Protein AF-A0A183JRT8-F1 (afdb_monomer_lite)

pLDDT: mean 73.0, std 23.14, range [24.22, 97.88]

Sequence (280 aa):
MLYSIFSNLNFSQDSLKNKSFIYEILSNSLNGMDVDKWDYLLRDCLHSGLGASVDIDRFLRFYRPFLHTDKDKGDENESKCWHLSFRDTELENLLRTFSLRQHLHQKVYQHKTVTAISAMIIDALELIEPVLNLRSISMNALKYQNPDSLNDFLKLHDSLLWDVFYGRGSLSRVTSENFLPRIQQAQSLIRRILNRDLYTYIDSVYEMTYYAPIGENNSHPHSFNPKKFPNLINEVATESLTLRSMGLGLGPRKSLCYEPISPHYRTFGVTSNNKVSYIL

Foldseek 3Di:
DVCVQPPPDPDDPDDPQQVVQVCCADANPPPRDYPVLVVCLVVVCVVVVHDQPADVVVQVVFWHWDWDFPPQPPDPPRPTHTHTDGDPVCVVNVVSSVVSVVVCVVPPVVPVQNVQLVVLLVLLVVLCCVVPVLVVLVVVCVVVPDPVSVVSNVVPDPCVLVCLLVCDDSRVPDPDPVNVVSSVVSNVSSVCVVVVVTDDDDFDKDWDWDDDDPDPPDDDDHDDDVPPPPPVVVPPDRPTFIFGDDDDDDDTDGDPPPDDDDPVDDDDDDDVVPPPPPPD

Radius of gyration: 25.13 Å; chains: 1; bounding box: 63×46×70 Å

Structure (mmCIF, N/CA/C/O backbone):
data_AF-A0A183JRT8-F1
#
_entry.id   AF-A0A183JRT8-F1
#
loop_
_atom_site.group_PDB
_atom_site.id
_atom_site.type_symbol
_atom_site.label_atom_id
_atom_site.label_alt_id
_atom_site.label_comp_id
_atom_site.label_asym_id
_atom_site.label_entity_id
_atom_site.label_seq_id
_atom_site.pdbx_PDB_ins_code
_atom_site.Cartn_x
_atom_site.Cartn_y
_atom_site.Cartn_z
_atom_site.occupancy
_atom_site.B_iso_or_equiv
_atom_site.auth_seq_id
_atom_site.auth_comp_id
_atom_site.auth_asym_id
_atom_site.auth_atom_id
_atom_site.pdbx_PDB_model_num
ATOM 1 N N . MET A 1 1 ? 25.747 -6.026 -9.310 1.00 50.50 1 MET A N 1
ATOM 2 C CA . MET A 1 1 ? 25.338 -5.652 -10.684 1.00 50.50 1 MET A CA 1
ATOM 3 C C . MET A 1 1 ? 25.405 -4.143 -10.922 1.00 50.50 1 MET A C 1
ATOM 5 O O . MET A 1 1 ? 26.070 -3.733 -11.857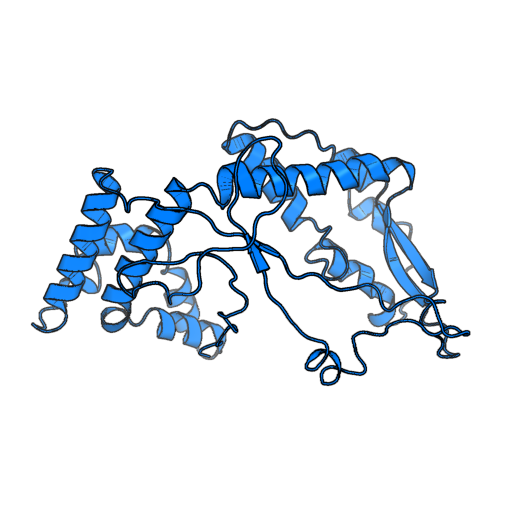 1.00 50.50 1 MET A O 1
ATOM 9 N N . LEU A 1 2 ? 24.824 -3.301 -10.058 1.00 49.00 2 LEU A N 1
ATOM 10 C CA . LEU A 1 2 ? 24.955 -1.835 -10.174 1.00 49.00 2 LEU A CA 1
ATOM 11 C C . LEU A 1 2 ? 26.421 -1.349 -10.149 1.00 49.00 2 LEU A C 1
ATOM 13 O O . LEU A 1 2 ? 26.801 -0.490 -10.932 1.00 49.00 2 LEU A O 1
ATOM 17 N N . TYR A 1 3 ? 27.284 -1.968 -9.336 1.00 52.56 3 TYR A N 1
ATOM 18 C CA . TYR A 1 3 ? 28.712 -1.623 -9.266 1.00 52.56 3 TYR A CA 1
ATOM 19 C C . TYR A 1 3 ? 29.447 -1.728 -10.621 1.00 52.56 3 TYR A C 1
ATOM 21 O O . TYR A 1 3 ? 30.238 -0.853 -10.955 1.00 52.56 3 TYR A O 1
ATOM 29 N N . SER A 1 4 ? 29.133 -2.736 -11.450 1.00 54.25 4 SER A N 1
ATOM 30 C CA . SER A 1 4 ? 29.734 -2.888 -12.788 1.00 54.25 4 SER A CA 1
ATOM 31 C C . SER A 1 4 ? 29.160 -1.924 -13.830 1.00 54.25 4 SER A C 1
ATOM 33 O O . SER A 1 4 ? 29.758 -1.730 -14.882 1.00 54.25 4 SER A O 1
ATOM 35 N N . ILE A 1 5 ? 27.985 -1.337 -13.571 1.00 57.53 5 ILE A N 1
ATOM 36 C CA . ILE A 1 5 ? 27.395 -0.293 -14.423 1.00 57.53 5 ILE A CA 1
ATOM 37 C C . ILE A 1 5 ? 28.158 1.021 -14.233 1.00 57.53 5 ILE A C 1
ATOM 39 O O . ILE A 1 5 ? 28.358 1.761 -15.193 1.00 57.53 5 ILE A O 1
ATOM 43 N N . PHE A 1 6 ? 28.619 1.284 -13.009 1.00 60.91 6 PHE A N 1
ATOM 44 C CA . PHE A 1 6 ? 29.274 2.538 -12.655 1.00 60.91 6 PHE A CA 1
ATOM 45 C C . PHE A 1 6 ? 30.803 2.493 -12.760 1.00 60.91 6 PHE A C 1
ATOM 47 O O . PHE A 1 6 ? 31.419 3.546 -12.858 1.00 60.91 6 PHE A O 1
ATOM 54 N N . SER A 1 7 ? 31.429 1.313 -12.810 1.00 55.16 7 SER A N 1
ATOM 55 C CA . SER A 1 7 ? 32.895 1.175 -12.837 1.00 55.16 7 SER A CA 1
ATOM 56 C C . SER A 1 7 ? 33.578 1.713 -14.103 1.00 55.16 7 SER A C 1
ATOM 58 O O . SER A 1 7 ? 34.769 1.996 -14.062 1.00 55.16 7 SER A O 1
ATOM 60 N N . ASN A 1 8 ? 32.849 1.859 -15.216 1.00 51.81 8 ASN A N 1
ATOM 61 C CA . ASN A 1 8 ? 33.394 2.311 -16.509 1.00 51.81 8 ASN A CA 1
ATOM 62 C C . ASN A 1 8 ? 33.179 3.807 -16.790 1.00 51.81 8 ASN A C 1
ATOM 64 O O . ASN A 1 8 ? 33.477 4.281 -17.885 1.00 51.81 8 ASN A O 1
ATOM 68 N N . LEU A 1 9 ? 32.633 4.556 -15.835 1.00 56.72 9 LEU A N 1
ATOM 69 C CA . LEU A 1 9 ? 32.456 5.995 -15.973 1.00 56.72 9 LEU A CA 1
ATOM 70 C C . LEU A 1 9 ? 33.692 6.685 -15.388 1.00 56.72 9 LEU A C 1
ATOM 72 O O . LEU A 1 9 ? 33.951 6.598 -14.191 1.00 56.72 9 LEU A O 1
ATOM 76 N N . ASN A 1 10 ? 34.464 7.375 -16.233 1.00 49.34 10 ASN A N 1
ATOM 77 C CA . ASN A 1 10 ? 35.534 8.262 -15.776 1.00 49.34 10 ASN A CA 1
ATOM 78 C C . ASN A 1 10 ? 34.899 9.455 -15.055 1.00 49.34 10 ASN A C 1
ATOM 80 O O . ASN A 1 10 ? 34.510 10.447 -15.669 1.00 49.34 10 ASN A O 1
ATOM 84 N N . PHE A 1 11 ? 34.744 9.326 -13.741 1.00 54.66 11 PHE A N 1
ATOM 85 C CA . PHE A 1 11 ? 34.147 10.348 -12.897 1.00 54.66 11 PHE A CA 1
ATOM 86 C C . PHE A 1 11 ? 35.171 11.444 -12.586 1.00 54.66 11 PHE A C 1
ATOM 88 O O . PHE A 1 11 ? 35.795 11.436 -11.526 1.00 54.66 11 PHE A O 1
ATOM 95 N N . SER A 1 12 ? 35.332 12.417 -13.484 1.00 50.38 12 SER A N 1
ATOM 96 C CA . SER A 1 12 ? 35.904 13.706 -13.093 1.00 50.38 12 SER A CA 1
ATOM 97 C C . SER A 1 12 ? 34.980 14.399 -12.079 1.00 50.38 12 SER A C 1
ATOM 99 O O . SER A 1 12 ? 33.776 14.132 -11.990 1.00 50.38 12 SER A O 1
ATOM 101 N N . GLN A 1 13 ? 35.571 15.258 -11.252 1.00 47.62 13 GLN A N 1
ATOM 102 C CA . GLN A 1 13 ? 34.991 15.894 -10.064 1.00 47.62 13 GLN A CA 1
ATOM 103 C C . GLN A 1 13 ? 33.941 16.981 -10.391 1.00 47.62 13 GLN A C 1
ATOM 105 O O . GLN A 1 13 ? 33.736 17.905 -9.610 1.00 47.62 13 GLN A O 1
ATOM 110 N N . ASP A 1 14 ? 33.272 16.874 -11.541 1.00 48.66 14 ASP A N 1
ATOM 111 C CA . ASP A 1 14 ? 32.288 17.841 -12.012 1.00 48.66 14 ASP A CA 1
ATOM 112 C C . ASP A 1 14 ? 30.910 17.604 -11.378 1.00 48.66 14 ASP A C 1
ATOM 114 O O . ASP A 1 14 ? 30.481 16.472 -11.132 1.00 48.66 14 ASP A O 1
ATOM 118 N N . SER A 1 15 ? 30.259 18.729 -11.074 1.00 54.16 15 SER A N 1
ATOM 119 C CA . SER A 1 15 ? 29.141 18.930 -10.144 1.00 54.16 15 SER A CA 1
ATOM 120 C C . SER A 1 15 ? 28.086 17.811 -10.049 1.00 54.16 15 SER A C 1
ATOM 122 O O . SER A 1 15 ? 27.681 17.216 -11.046 1.00 54.16 15 SER A O 1
ATOM 124 N N . LEU A 1 16 ? 27.531 17.607 -8.843 1.00 55.28 16 LEU A N 1
ATOM 125 C CA . LEU A 1 16 ? 26.389 16.709 -8.584 1.00 55.28 16 LEU A CA 1
ATOM 126 C C . LEU A 1 16 ? 25.203 16.919 -9.548 1.00 55.28 16 LEU A C 1
ATOM 128 O O . LEU A 1 16 ? 24.460 15.972 -9.798 1.00 55.28 16 LEU A O 1
ATOM 132 N N . LYS A 1 17 ? 25.037 18.125 -10.117 1.00 55.69 17 LYS A N 1
ATOM 133 C CA . LYS A 1 17 ? 23.995 18.423 -11.116 1.00 55.69 17 LYS A CA 1
ATOM 134 C C . LYS A 1 17 ? 24.114 17.559 -12.373 1.00 55.69 17 LYS A C 1
ATOM 136 O O . LYS A 1 17 ? 23.094 17.209 -12.952 1.00 55.69 17 LYS A O 1
ATOM 141 N N . ASN A 1 18 ? 25.327 17.151 -12.743 1.00 61.12 18 ASN A N 1
ATOM 142 C CA . ASN A 1 18 ? 25.567 16.269 -13.886 1.00 61.12 18 ASN A CA 1
ATOM 143 C C . ASN A 1 18 ? 25.306 14.787 -13.552 1.00 61.12 18 ASN A C 1
ATOM 145 O O . ASN A 1 18 ? 25.377 13.944 -14.437 1.00 61.12 18 ASN A O 1
ATOM 149 N N . LYS A 1 19 ? 25.009 14.446 -12.288 1.00 69.12 19 LYS A N 1
ATOM 150 C CA . LYS A 1 19 ? 24.798 13.070 -11.797 1.00 69.12 19 LYS A CA 1
ATOM 151 C C . LYS A 1 19 ? 23.344 12.828 -11.364 1.00 69.12 19 LYS A C 1
ATOM 153 O O . LYS A 1 19 ? 23.086 12.043 -10.453 1.00 69.12 19 LYS A O 1
ATOM 158 N N . SER A 1 20 ? 22.393 13.493 -12.025 1.00 76.06 20 SER A N 1
ATOM 159 C CA . SER A 1 20 ? 20.947 13.361 -11.779 1.00 76.06 20 SER A CA 1
ATOM 160 C C . SER A 1 20 ? 20.445 11.919 -11.867 1.00 76.06 20 SER A C 1
ATOM 162 O O . SER A 1 20 ? 19.572 11.532 -11.093 1.00 76.06 20 SER A O 1
ATOM 164 N N . PHE A 1 21 ? 21.059 11.108 -12.731 1.00 83.25 21 PHE A N 1
ATOM 165 C CA . PHE A 1 21 ? 20.703 9.706 -12.944 1.00 83.25 21 PHE A CA 1
ATOM 166 C C . PHE A 1 21 ? 20.748 8.836 -11.673 1.00 83.25 21 PHE A C 1
ATOM 168 O O . PHE A 1 21 ? 20.118 7.787 -11.627 1.00 83.25 21 PHE A O 1
ATOM 175 N N . ILE A 1 22 ? 21.483 9.237 -10.627 1.00 86.25 22 ILE A N 1
ATOM 176 C CA . ILE A 1 22 ? 21.535 8.486 -9.360 1.00 86.25 22 ILE A CA 1
ATOM 177 C C . ILE A 1 22 ? 20.168 8.508 -8.662 1.00 86.25 22 ILE A C 1
ATOM 179 O O . ILE A 1 22 ? 19.748 7.499 -8.095 1.00 86.25 22 ILE A O 1
ATOM 183 N N . TYR A 1 23 ? 19.446 9.630 -8.737 1.00 85.75 23 TYR A N 1
ATOM 184 C CA . TYR A 1 23 ? 18.118 9.761 -8.134 1.00 85.75 23 TYR A CA 1
ATOM 185 C C . TYR A 1 23 ? 17.071 8.894 -8.849 1.00 85.75 23 TYR A C 1
ATOM 187 O O . TYR A 1 23 ? 16.151 8.390 -8.209 1.00 85.75 23 TYR A O 1
ATOM 195 N N . GLU A 1 24 ? 17.267 8.635 -10.144 1.00 89.12 24 GLU A N 1
ATOM 196 C CA . GLU A 1 24 ? 16.413 7.756 -10.955 1.00 89.12 24 GLU A CA 1
ATOM 197 C C . GLU A 1 24 ? 16.505 6.277 -10.561 1.00 89.12 24 GLU A C 1
ATOM 199 O O . GLU A 1 24 ? 15.666 5.486 -10.975 1.00 89.12 24 GLU A O 1
ATOM 204 N N . ILE A 1 25 ? 17.504 5.874 -9.768 1.00 89.88 25 ILE A N 1
ATOM 205 C CA . ILE A 1 25 ? 17.633 4.481 -9.321 1.00 89.88 25 ILE A CA 1
ATOM 206 C C . ILE A 1 25 ? 16.563 4.157 -8.276 1.00 89.88 25 ILE A C 1
ATOM 208 O O . ILE A 1 25 ? 15.888 3.138 -8.388 1.00 89.88 25 ILE A O 1
ATOM 212 N N . LEU A 1 26 ? 16.443 5.004 -7.247 1.00 88.69 26 LEU A N 1
ATOM 213 C CA . LEU A 1 26 ? 15.587 4.749 -6.084 1.00 88.69 26 LEU A CA 1
ATOM 214 C C . LEU A 1 26 ? 14.158 5.249 -6.286 1.00 88.69 26 LEU A C 1
ATOM 216 O O . LEU A 1 26 ? 13.220 4.564 -5.901 1.00 88.69 26 LEU A O 1
ATOM 220 N N . SER A 1 27 ? 13.998 6.441 -6.862 1.00 89.44 27 SER A N 1
ATOM 221 C CA . SER A 1 27 ? 12.693 7.071 -7.050 1.00 89.44 27 SER A CA 1
ATOM 222 C C . SER A 1 27 ? 12.718 7.911 -8.317 1.00 89.44 27 SER A C 1
ATOM 224 O O . SER A 1 27 ? 13.103 9.084 -8.312 1.00 89.44 27 SER A O 1
ATOM 226 N N . ASN A 1 28 ? 12.282 7.309 -9.417 1.00 89.81 28 ASN A N 1
ATOM 227 C CA . ASN A 1 28 ? 12.323 7.939 -10.724 1.00 89.81 28 ASN A CA 1
ATOM 228 C C . ASN A 1 28 ? 11.056 8.760 -10.974 1.00 89.81 28 ASN A C 1
ATOM 230 O O . ASN A 1 28 ? 10.030 8.236 -11.400 1.00 89.81 28 ASN A O 1
ATOM 234 N N . SER A 1 29 ? 11.123 10.071 -10.748 1.00 86.38 29 SER A N 1
ATOM 235 C CA . SER A 1 29 ? 9.984 10.968 -10.978 1.00 86.38 29 SER A CA 1
ATOM 236 C C . SER A 1 29 ? 9.707 11.270 -12.455 1.00 86.38 29 SER A C 1
ATOM 238 O O . SER A 1 29 ? 8.648 11.812 -12.762 1.00 86.38 29 SER A O 1
ATOM 240 N N . LEU A 1 30 ? 10.624 10.931 -13.370 1.00 85.88 30 LEU A N 1
ATOM 241 C CA . LEU A 1 30 ? 10.472 11.220 -14.799 1.00 85.88 30 LEU A CA 1
ATOM 242 C C . LEU A 1 30 ? 9.526 10.232 -15.479 1.00 85.88 30 LEU A C 1
ATOM 244 O O . LEU A 1 30 ? 8.649 10.635 -16.236 1.00 85.88 30 LEU A O 1
ATOM 248 N N . ASN A 1 31 ? 9.712 8.938 -15.219 1.00 86.38 31 ASN A N 1
ATOM 249 C CA . ASN A 1 31 ? 8.946 7.874 -15.875 1.00 86.38 31 ASN A CA 1
ATOM 250 C C . ASN A 1 31 ? 8.473 6.769 -14.916 1.00 86.38 31 ASN A C 1
ATOM 252 O O . ASN A 1 31 ? 7.766 5.855 -15.335 1.00 86.38 31 ASN A O 1
ATOM 256 N N . GLY A 1 32 ? 8.843 6.839 -13.635 1.00 88.50 32 GLY A N 1
ATOM 257 C CA . GLY A 1 32 ? 8.470 5.848 -12.635 1.00 88.50 32 GLY A CA 1
ATOM 258 C C . GLY A 1 32 ? 9.282 4.556 -12.670 1.00 88.50 32 GLY A C 1
ATOM 259 O O . GLY A 1 32 ? 8.990 3.684 -11.870 1.00 88.50 32 GLY A O 1
ATOM 260 N N . MET A 1 33 ? 10.277 4.382 -13.537 1.00 89.75 33 MET A N 1
ATOM 261 C CA . MET A 1 33 ? 11.091 3.163 -13.580 1.00 89.75 33 MET A CA 1
ATOM 262 C C . MET A 1 33 ? 12.210 3.223 -12.537 1.00 89.75 33 MET A C 1
ATOM 264 O O . MET A 1 33 ? 13.246 3.847 -12.771 1.00 89.75 33 MET A O 1
ATOM 268 N N . ASP A 1 34 ? 11.990 2.573 -11.398 1.00 92.31 34 ASP A N 1
ATOM 269 C CA . ASP A 1 34 ? 12.908 2.509 -10.260 1.00 92.31 34 ASP A CA 1
ATOM 270 C C . ASP A 1 34 ? 12.896 1.127 -9.591 1.00 92.31 34 ASP A C 1
ATOM 272 O O . ASP A 1 34 ? 12.035 0.279 -9.849 1.00 92.31 34 ASP A O 1
ATOM 276 N N . VAL A 1 35 ? 13.893 0.894 -8.732 1.00 91.56 35 VAL A N 1
ATOM 277 C CA . VAL A 1 35 ? 14.085 -0.397 -8.051 1.00 91.56 35 VAL A CA 1
ATOM 278 C C . VAL A 1 35 ? 12.960 -0.739 -7.075 1.00 91.56 35 VAL A C 1
ATOM 280 O O . VAL A 1 35 ? 12.689 -1.921 -6.883 1.00 91.56 35 VAL A O 1
ATOM 283 N N . ASP A 1 36 ? 12.291 0.269 -6.505 1.00 92.06 36 ASP A N 1
ATOM 284 C CA . ASP A 1 36 ? 11.119 0.089 -5.640 1.00 92.06 36 ASP A CA 1
ATOM 285 C C . ASP A 1 36 ? 10.004 -0.653 -6.389 1.00 92.06 36 ASP A C 1
ATOM 287 O O . ASP A 1 36 ? 9.522 -1.692 -5.933 1.00 92.06 36 ASP A O 1
ATOM 291 N N . LYS A 1 37 ? 9.675 -0.201 -7.610 1.00 91.56 37 LYS A N 1
ATOM 292 C CA . LYS A 1 37 ? 8.654 -0.860 -8.437 1.00 91.56 37 LYS A CA 1
ATOM 293 C C . LYS A 1 37 ? 9.035 -2.261 -8.848 1.00 91.56 37 LYS A C 1
ATOM 295 O O . LYS A 1 37 ? 8.191 -3.149 -8.819 1.00 91.56 37 LYS A O 1
ATOM 300 N N . TRP A 1 38 ? 10.278 -2.480 -9.249 1.00 91.25 38 TRP A N 1
ATOM 301 C CA . TRP A 1 38 ? 10.691 -3.816 -9.664 1.00 91.25 38 TRP A CA 1
ATOM 302 C C . TRP A 1 38 ? 10.615 -4.826 -8.520 1.00 91.25 38 TRP A C 1
ATOM 304 O O . TRP A 1 38 ? 10.144 -5.940 -8.748 1.00 91.25 38 TRP A O 1
ATOM 314 N N . ASP A 1 39 ? 11.014 -4.436 -7.306 1.00 93.31 39 ASP A N 1
ATOM 315 C CA . ASP A 1 39 ? 10.930 -5.314 -6.139 1.00 93.31 39 ASP A CA 1
ATOM 316 C C . ASP A 1 39 ? 9.478 -5.666 -5.809 1.00 93.31 39 ASP A C 1
ATOM 318 O O . ASP A 1 39 ? 9.138 -6.853 -5.798 1.00 93.31 39 ASP A O 1
ATOM 322 N N . TYR A 1 40 ? 8.603 -4.670 -5.607 1.00 94.12 40 TYR A N 1
ATOM 323 C CA . TYR A 1 40 ? 7.233 -4.980 -5.195 1.00 94.12 40 TYR A CA 1
ATOM 324 C C . TYR A 1 40 ? 6.453 -5.697 -6.297 1.00 94.12 40 TYR A C 1
ATOM 326 O O . TYR A 1 40 ? 5.671 -6.587 -5.991 1.00 94.12 40 TYR A O 1
ATOM 334 N N . LEU A 1 41 ? 6.667 -5.385 -7.584 1.00 93.50 41 LEU A N 1
ATOM 335 C CA . LEU A 1 41 ? 5.944 -6.065 -8.664 1.00 93.50 41 LEU A CA 1
ATOM 336 C C . LEU A 1 41 ? 6.262 -7.563 -8.680 1.00 93.50 41 LEU A C 1
ATOM 338 O O . LEU A 1 41 ? 5.350 -8.381 -8.796 1.00 93.50 41 LEU A O 1
ATOM 342 N N . LEU A 1 42 ? 7.538 -7.933 -8.539 1.00 93.19 42 LEU A N 1
ATOM 343 C CA . LEU A 1 42 ? 7.948 -9.337 -8.493 1.00 93.19 42 LEU A CA 1
ATOM 344 C C . LEU A 1 42 ? 7.501 -10.014 -7.192 1.00 93.19 42 LEU A C 1
ATOM 346 O O . LEU A 1 42 ? 6.951 -11.119 -7.229 1.00 93.19 42 LEU A O 1
ATOM 350 N N . ARG A 1 43 ? 7.697 -9.344 -6.051 1.00 94.38 43 ARG A N 1
ATOM 351 C CA . ARG A 1 43 ? 7.307 -9.833 -4.723 1.00 94.38 43 ARG A CA 1
ATOM 352 C C . ARG A 1 43 ? 5.804 -10.070 -4.637 1.00 94.38 43 ARG A C 1
ATOM 354 O O . ARG A 1 43 ? 5.387 -11.143 -4.207 1.00 94.38 43 ARG A O 1
ATOM 361 N N . ASP A 1 44 ? 4.994 -9.111 -5.056 1.00 95.06 44 ASP A N 1
ATOM 362 C CA . ASP A 1 44 ? 3.542 -9.183 -4.930 1.00 95.06 44 ASP A CA 1
ATOM 363 C C . ASP A 1 44 ? 2.948 -10.186 -5.910 1.00 95.06 44 ASP A C 1
ATOM 365 O O . ASP A 1 44 ? 2.012 -10.893 -5.544 1.00 95.06 44 ASP A O 1
ATOM 369 N N . CYS A 1 45 ? 3.511 -10.324 -7.117 1.00 92.69 45 CYS A N 1
ATOM 370 C CA . CYS A 1 45 ? 3.124 -11.401 -8.029 1.00 92.69 45 CYS A CA 1
ATOM 371 C C . CYS A 1 45 ? 3.336 -12.772 -7.387 1.00 92.69 45 CYS A C 1
ATOM 373 O O . CYS A 1 45 ? 2.403 -13.575 -7.340 1.00 92.69 45 CYS A O 1
ATOM 375 N N . LEU A 1 46 ? 4.528 -13.004 -6.826 1.00 93.38 46 LEU A N 1
ATOM 376 C CA . LEU A 1 46 ? 4.868 -14.258 -6.159 1.00 93.38 46 LEU A CA 1
ATOM 377 C C . LEU A 1 46 ? 3.890 -14.578 -5.018 1.00 93.38 46 LEU A C 1
ATOM 379 O O . LEU A 1 46 ? 3.330 -15.672 -4.981 1.00 93.38 46 LEU A O 1
ATOM 383 N N . HIS A 1 47 ? 3.649 -13.625 -4.113 1.00 94.88 47 HIS A N 1
ATOM 384 C CA . HIS A 1 47 ? 2.792 -13.848 -2.941 1.00 94.88 47 HIS A CA 1
ATOM 385 C C . HIS A 1 47 ? 1.292 -13.845 -3.266 1.00 94.88 47 HIS A C 1
ATOM 387 O O . HIS A 1 47 ? 0.511 -14.451 -2.536 1.00 94.88 47 HIS A O 1
ATOM 393 N N . SER A 1 48 ? 0.880 -13.214 -4.368 1.00 92.12 48 SER A N 1
ATOM 394 C CA . SER A 1 48 ? -0.511 -13.244 -4.843 1.00 92.12 48 SER A CA 1
ATOM 395 C C . SER A 1 48 ? -0.823 -14.473 -5.703 1.00 92.12 48 SER A C 1
ATOM 397 O O . SER A 1 48 ? -1.966 -14.642 -6.126 1.00 92.12 48 SER A O 1
ATOM 399 N N . GLY A 1 49 ? 0.173 -15.318 -6.003 1.00 90.81 49 GLY A N 1
ATOM 400 C CA . GLY A 1 49 ? 0.019 -16.463 -6.904 1.00 90.81 49 GLY A CA 1
ATOM 401 C C . GLY A 1 49 ? -0.209 -16.067 -8.367 1.00 90.81 49 GLY A C 1
ATOM 402 O O . GLY A 1 49 ? -0.756 -16.850 -9.143 1.00 90.81 49 GLY A O 1
ATOM 403 N N . LEU A 1 50 ? 0.181 -14.848 -8.748 1.00 87.00 50 LEU A N 1
ATOM 404 C CA . LEU A 1 50 ? 0.107 -14.351 -10.118 1.00 87.00 50 LEU A CA 1
ATOM 405 C C . LEU A 1 50 ? 1.459 -14.566 -10.805 1.00 87.00 50 LEU A C 1
ATOM 407 O O . LEU A 1 50 ? 2.516 -14.317 -10.232 1.00 87.00 50 LEU A O 1
ATOM 411 N N . GLY A 1 51 ? 1.440 -15.022 -12.056 1.00 78.38 51 GLY A N 1
ATOM 412 C CA . GLY A 1 51 ? 2.667 -15.153 -12.839 1.00 78.38 51 GLY A CA 1
ATOM 413 C C . GLY A 1 51 ? 3.219 -13.781 -13.226 1.00 78.38 51 GLY A C 1
ATOM 414 O O . GLY A 1 51 ? 2.539 -13.018 -13.911 1.00 78.38 51 GLY A O 1
ATOM 415 N N . ALA A 1 52 ? 4.459 -13.479 -12.837 1.00 76.75 52 ALA A N 1
ATOM 416 C CA . ALA A 1 52 ? 5.186 -12.327 -13.363 1.00 76.75 52 ALA A CA 1
ATOM 417 C C . ALA A 1 52 ? 5.831 -12.690 -14.709 1.00 76.75 52 ALA A C 1
ATOM 419 O O . ALA A 1 52 ? 6.595 -13.648 -14.802 1.00 76.75 52 ALA A O 1
ATOM 420 N N . SER A 1 53 ? 5.552 -11.909 -15.752 1.00 76.88 53 SER A N 1
ATOM 421 C CA . SER A 1 53 ? 6.125 -12.095 -17.095 1.00 76.88 53 SER A CA 1
ATOM 422 C C . SER A 1 53 ? 7.184 -11.036 -17.434 1.00 76.88 53 SER A C 1
ATOM 424 O O . SER A 1 53 ? 7.238 -10.558 -18.570 1.00 76.88 53 SER A O 1
ATOM 426 N N . VAL A 1 54 ? 7.970 -10.605 -16.443 1.00 86.56 54 VAL A N 1
ATOM 427 C CA . VAL A 1 54 ? 8.951 -9.514 -16.571 1.00 86.56 54 VAL A CA 1
ATOM 428 C C . VAL A 1 54 ? 10.333 -10.017 -16.167 1.00 86.56 54 VAL A C 1
ATOM 430 O O . VAL A 1 54 ? 10.485 -10.629 -15.113 1.00 86.56 54 VAL A O 1
ATOM 433 N N . ASP A 1 55 ? 11.337 -9.736 -16.997 1.00 88.00 55 ASP A N 1
ATOM 434 C CA . ASP A 1 55 ? 12.730 -10.127 -16.758 1.00 88.00 55 ASP A CA 1
ATOM 435 C C . ASP A 1 55 ? 13.546 -8.897 -16.342 1.00 88.00 55 ASP A C 1
ATOM 437 O O . ASP A 1 55 ? 14.144 -8.197 -17.168 1.00 88.00 55 ASP A O 1
ATOM 441 N N . ILE A 1 56 ? 13.519 -8.595 -15.043 1.00 88.06 56 ILE A N 1
ATOM 442 C CA . ILE A 1 56 ? 14.219 -7.435 -14.476 1.00 88.06 56 ILE A CA 1
ATOM 443 C C . ILE A 1 56 ? 15.739 -7.618 -14.530 1.00 88.06 56 ILE A C 1
ATOM 445 O O . ILE A 1 56 ? 16.464 -6.652 -14.767 1.00 88.06 56 ILE A O 1
ATOM 449 N N . ASP A 1 57 ? 16.240 -8.845 -14.385 1.00 87.69 57 ASP A N 1
ATOM 450 C CA . ASP A 1 57 ? 17.677 -9.119 -14.451 1.00 87.69 57 ASP A CA 1
ATOM 451 C C . ASP A 1 57 ? 18.242 -8.778 -15.829 1.00 87.69 57 ASP A C 1
ATOM 453 O O . ASP A 1 57 ? 19.301 -8.148 -15.943 1.00 87.69 57 ASP A O 1
ATOM 457 N N . ARG A 1 58 ? 17.527 -9.152 -16.894 1.00 88.12 58 ARG A N 1
ATOM 458 C CA . ARG A 1 58 ? 17.864 -8.745 -18.258 1.00 88.12 58 ARG A CA 1
ATOM 459 C C . ARG A 1 58 ? 17.751 -7.234 -18.437 1.00 88.12 58 ARG A C 1
ATOM 461 O O . ARG A 1 58 ? 18.668 -6.636 -19.002 1.00 88.12 58 ARG A O 1
ATOM 468 N N . PHE A 1 59 ? 16.692 -6.615 -17.917 1.00 85.94 59 PHE A N 1
ATOM 469 C CA . PHE A 1 59 ? 16.498 -5.167 -18.000 1.00 85.94 59 PHE A CA 1
ATOM 470 C C . PHE A 1 59 ? 17.692 -4.403 -17.396 1.00 85.94 59 PHE A C 1
ATOM 472 O O . PHE A 1 59 ? 18.297 -3.549 -18.049 1.00 85.94 59 PHE A O 1
ATOM 479 N N . LEU A 1 60 ? 18.124 -4.790 -16.191 1.00 87.69 60 LEU A N 1
ATOM 480 C CA . LEU A 1 60 ? 19.267 -4.201 -15.486 1.00 87.69 60 LEU A CA 1
ATOM 481 C C . LEU A 1 60 ? 20.600 -4.402 -16.224 1.00 87.69 60 LEU A C 1
ATOM 483 O O . LEU A 1 60 ? 21.466 -3.522 -16.194 1.00 87.69 60 LEU A O 1
ATOM 487 N N . ARG A 1 61 ? 20.779 -5.518 -16.948 1.00 88.31 61 ARG A N 1
ATOM 488 C CA . ARG A 1 61 ? 21.981 -5.742 -17.779 1.00 88.31 61 ARG A CA 1
ATOM 489 C C . ARG A 1 61 ? 22.126 -4.715 -18.889 1.00 88.31 61 ARG A C 1
ATOM 491 O O . ARG A 1 61 ? 23.267 -4.422 -19.245 1.00 88.31 61 ARG A O 1
ATOM 498 N N . PHE A 1 62 ? 21.033 -4.149 -19.394 1.00 86.50 62 PHE A N 1
ATOM 499 C CA . PHE A 1 62 ? 21.040 -3.153 -20.469 1.00 86.50 62 PHE A CA 1
ATOM 500 C C . PHE A 1 62 ? 20.791 -1.715 -19.997 1.00 86.50 62 PHE A C 1
ATOM 502 O O . PHE A 1 62 ? 20.822 -0.802 -20.818 1.00 86.50 62 PHE A O 1
ATOM 509 N N . TYR A 1 63 ? 20.609 -1.498 -18.695 1.00 87.56 63 TYR A N 1
ATOM 510 C CA . TYR A 1 63 ? 20.385 -0.175 -18.119 1.00 87.56 63 TYR A CA 1
ATOM 511 C C . TYR A 1 63 ? 21.713 0.571 -17.925 1.00 87.56 63 TYR A C 1
ATOM 513 O O . TYR A 1 63 ? 22.603 0.089 -17.217 1.00 87.56 63 TYR A O 1
ATOM 521 N N . ARG A 1 64 ? 21.907 1.710 -18.598 1.00 87.06 64 ARG A N 1
ATOM 522 C CA . ARG A 1 64 ? 23.172 2.470 -18.591 1.00 87.06 64 ARG A CA 1
ATOM 523 C C . ARG A 1 64 ? 22.925 3.977 -18.552 1.00 87.06 64 ARG A C 1
ATOM 525 O O . ARG A 1 64 ? 21.980 4.439 -19.185 1.00 87.06 64 ARG A O 1
ATOM 532 N N . PRO A 1 65 ? 23.782 4.762 -17.878 1.00 87.44 65 PRO A N 1
ATOM 533 C CA . PRO A 1 65 ? 23.764 6.210 -18.023 1.00 87.44 65 PRO A CA 1
ATOM 534 C C . PRO A 1 65 ? 24.068 6.607 -19.469 1.00 87.44 65 PRO A C 1
ATOM 536 O O . PRO A 1 65 ? 25.037 6.133 -20.061 1.00 87.44 65 PRO A O 1
ATOM 539 N N . PHE A 1 66 ? 23.244 7.486 -20.021 1.00 86.50 66 PHE A N 1
ATOM 540 C CA . PHE A 1 66 ? 23.413 8.069 -21.342 1.00 86.50 66 PHE A CA 1
ATOM 541 C C . PHE A 1 66 ? 23.251 9.585 -21.236 1.00 86.50 66 PHE A C 1
ATOM 543 O O . PHE A 1 66 ? 22.450 10.072 -20.436 1.00 86.50 66 PHE A O 1
ATOM 550 N N . LEU A 1 67 ? 24.035 10.331 -22.012 1.00 84.06 67 LEU A N 1
ATOM 551 C CA . LEU A 1 67 ? 23.954 11.785 -22.036 1.00 84.06 67 LEU A CA 1
ATOM 552 C C . LEU A 1 67 ? 22.834 12.207 -22.986 1.00 84.06 67 LEU A C 1
ATOM 554 O O . LEU A 1 67 ? 22.958 12.049 -24.200 1.00 84.06 67 LEU A O 1
ATOM 558 N N . HIS A 1 68 ? 21.755 12.756 -22.440 1.00 79.06 68 HIS A N 1
ATOM 559 C CA . HIS A 1 68 ? 20.675 13.330 -23.233 1.00 79.06 68 HIS A CA 1
ATOM 560 C C . HIS A 1 68 ? 20.970 14.803 -23.494 1.00 79.06 68 HIS A C 1
ATOM 562 O O . HIS A 1 68 ? 21.380 15.546 -22.600 1.00 79.06 68 HIS A O 1
ATOM 568 N N . THR A 1 69 ? 20.770 15.223 -24.738 1.00 74.12 69 THR A N 1
ATOM 569 C CA . THR A 1 69 ? 20.731 16.637 -25.107 1.00 74.12 69 THR A CA 1
ATOM 570 C C . THR A 1 69 ? 19.266 17.053 -25.129 1.00 74.12 69 THR A C 1
ATOM 572 O O . THR A 1 69 ? 18.531 16.559 -25.986 1.00 74.12 69 THR A O 1
ATOM 575 N N . ASP A 1 70 ? 18.840 17.934 -24.220 1.00 61.97 70 ASP A N 1
ATOM 576 C CA . ASP A 1 70 ? 17.518 18.575 -24.282 1.00 61.97 70 ASP A CA 1
ATOM 577 C C . ASP A 1 70 ? 17.458 19.448 -25.552 1.00 61.97 70 ASP A C 1
ATOM 579 O O . ASP A 1 70 ? 17.739 20.641 -25.516 1.00 61.97 70 ASP A O 1
ATOM 583 N N . LYS A 1 71 ? 17.146 18.853 -26.709 1.00 56.53 71 LYS A N 1
ATOM 584 C CA . LYS A 1 71 ? 16.888 19.603 -27.951 1.00 56.53 71 LYS A CA 1
ATOM 585 C C . LYS A 1 71 ? 15.485 20.217 -27.965 1.00 56.53 71 LYS A C 1
ATOM 587 O O . LYS A 1 71 ? 15.242 21.163 -28.704 1.00 56.53 71 LYS A O 1
ATOM 592 N N . ASP A 1 72 ? 14.589 19.705 -27.121 1.00 52.22 72 ASP A N 1
ATOM 593 C CA . ASP A 1 72 ? 13.170 20.080 -27.086 1.00 52.22 72 ASP A CA 1
ATOM 594 C C . ASP A 1 72 ? 12.876 21.292 -26.187 1.00 52.22 72 ASP A C 1
ATOM 596 O O . ASP A 1 72 ? 11.773 21.842 -26.207 1.00 52.22 72 ASP A O 1
ATOM 600 N N . LYS A 1 73 ? 13.860 21.751 -25.405 1.00 52.53 73 LYS A N 1
ATOM 601 C CA . LYS A 1 73 ? 13.790 23.025 -24.685 1.00 52.53 73 LYS A CA 1
ATOM 602 C C . LYS A 1 73 ? 14.538 24.044 -25.526 1.00 52.53 73 LYS A C 1
ATOM 604 O O . LYS A 1 73 ? 15.755 24.101 -25.449 1.00 52.53 73 LYS A O 1
ATOM 609 N N . GLY A 1 74 ? 13.816 24.807 -26.344 1.00 47.88 74 GLY A N 1
ATOM 610 C CA . GLY A 1 74 ? 14.357 25.822 -27.262 1.00 47.88 74 GLY A CA 1
ATOM 611 C C . GLY A 1 74 ? 15.074 27.015 -26.608 1.00 47.88 74 GLY A C 1
ATOM 612 O O . GLY A 1 74 ? 14.996 28.115 -27.140 1.00 47.88 74 GLY A O 1
ATOM 613 N N . ASP A 1 75 ? 15.734 26.819 -25.467 1.00 54.34 75 ASP A N 1
ATOM 614 C CA . ASP A 1 75 ? 16.686 27.760 -24.894 1.00 54.34 75 ASP A CA 1
ATOM 615 C C . ASP A 1 75 ? 18.088 27.372 -25.392 1.00 54.34 75 ASP A C 1
ATOM 617 O O . ASP A 1 75 ? 18.509 26.224 -25.271 1.00 54.34 75 ASP A O 1
ATOM 621 N N . GLU A 1 76 ? 18.831 28.342 -25.923 1.00 52.75 76 GLU A N 1
ATOM 622 C CA . GLU A 1 76 ? 20.156 28.199 -26.562 1.00 52.75 76 GLU A CA 1
ATOM 623 C C . GLU A 1 76 ? 21.257 27.599 -25.656 1.00 52.75 76 GLU A C 1
ATOM 625 O O . GLU A 1 76 ? 22.373 27.329 -26.098 1.00 52.75 76 GLU A O 1
ATOM 630 N N . ASN A 1 77 ? 20.940 27.332 -24.389 1.00 53.75 77 ASN A N 1
ATOM 631 C CA . ASN A 1 77 ? 21.797 26.612 -23.463 1.00 53.75 77 ASN A CA 1
ATOM 632 C C . ASN A 1 77 ? 21.461 25.117 -23.507 1.00 53.75 77 ASN A C 1
ATOM 634 O O . ASN A 1 77 ? 20.631 24.649 -22.723 1.00 53.75 77 ASN A O 1
ATOM 638 N N . GLU A 1 78 ? 22.136 24.371 -24.393 1.00 57.72 78 GLU A N 1
ATOM 639 C CA . GLU A 1 78 ? 22.115 22.900 -24.447 1.00 57.72 78 GLU A CA 1
ATOM 640 C C . GLU A 1 78 ? 22.353 22.303 -23.050 1.00 57.72 78 GLU A C 1
ATOM 642 O O . GLU A 1 78 ? 23.488 22.080 -22.616 1.00 57.72 78 GLU A O 1
ATOM 647 N N . SER A 1 79 ? 21.275 22.030 -22.319 1.00 62.66 79 SER A N 1
ATOM 648 C CA . SER A 1 79 ? 21.365 21.417 -21.002 1.00 62.66 79 SER A CA 1
ATOM 649 C C . SER A 1 79 ? 21.578 19.925 -21.208 1.00 62.66 79 SER A C 1
ATOM 651 O O . SER A 1 79 ? 20.642 19.162 -21.429 1.00 62.66 79 SER A O 1
ATOM 653 N N . LYS A 1 80 ? 22.849 19.522 -21.214 1.00 73.50 80 LYS A N 1
ATOM 654 C CA . LYS A 1 80 ? 23.258 18.120 -21.286 1.00 73.50 80 LYS A CA 1
ATOM 655 C C . LYS A 1 80 ? 23.102 17.504 -19.903 1.00 73.50 80 LYS A C 1
ATOM 657 O O . LYS A 1 80 ? 23.757 17.937 -18.957 1.00 73.50 80 LYS A O 1
ATOM 662 N N . CYS A 1 81 ? 22.250 16.496 -19.783 1.00 78.31 81 CYS A N 1
ATOM 663 C CA . CYS A 1 81 ? 22.010 15.791 -18.530 1.00 78.31 81 CYS A CA 1
ATOM 664 C C . CYS A 1 81 ? 22.175 14.286 -18.721 1.00 78.31 81 CYS A C 1
ATOM 666 O O . CYS A 1 81 ? 21.806 13.707 -19.743 1.00 78.31 81 CYS A O 1
ATOM 668 N N . TRP A 1 82 ? 22.777 13.642 -17.727 1.00 84.19 82 TRP A N 1
ATOM 669 C CA . TRP A 1 82 ? 22.887 12.193 -17.706 1.00 84.19 82 TRP A CA 1
ATOM 670 C C . TRP A 1 82 ? 21.594 11.603 -17.148 1.00 84.19 82 TRP A C 1
ATOM 672 O O . TRP A 1 82 ? 21.188 11.952 -16.038 1.00 84.19 82 TRP A O 1
ATOM 682 N N . HIS A 1 83 ? 21.004 10.678 -17.899 1.00 86.75 83 HIS A N 1
ATOM 683 C CA . HIS A 1 83 ? 19.833 9.898 -17.498 1.00 86.75 83 HIS A CA 1
ATOM 684 C C . HIS A 1 83 ? 20.120 8.411 -17.645 1.00 86.75 83 HIS A C 1
ATOM 686 O O . HIS A 1 83 ? 20.876 7.995 -18.530 1.00 86.75 83 HIS A O 1
ATOM 692 N N . LEU A 1 84 ? 19.502 7.585 -16.805 1.00 88.25 84 LEU A N 1
ATOM 693 C CA . LEU A 1 84 ? 19.538 6.148 -17.020 1.00 88.25 84 LEU A CA 1
ATOM 694 C C . LEU A 1 84 ? 18.650 5.794 -18.213 1.00 88.25 84 LEU A C 1
ATOM 696 O O . LEU A 1 84 ? 17.481 6.158 -18.295 1.00 88.25 84 LEU A O 1
ATOM 700 N N . SER A 1 85 ? 19.237 5.084 -19.164 1.00 88.50 85 SER A N 1
ATOM 701 C CA . SER A 1 85 ? 18.598 4.699 -20.415 1.00 88.50 85 SER A CA 1
ATOM 702 C C . SER A 1 85 ? 18.678 3.191 -20.593 1.00 88.50 85 SER A C 1
ATOM 704 O O . SER A 1 85 ? 19.663 2.548 -20.218 1.00 88.50 85 SER A O 1
ATOM 706 N N . PHE A 1 86 ? 17.619 2.618 -21.151 1.00 88.50 86 PHE A N 1
ATOM 707 C CA . PHE A 1 86 ? 17.559 1.214 -21.535 1.00 88.50 86 PHE A CA 1
ATOM 708 C C . PHE A 1 86 ? 17.848 1.075 -23.032 1.00 88.50 86 PHE A C 1
ATOM 710 O O . PHE A 1 86 ? 17.686 2.015 -23.810 1.00 88.50 86 PHE A O 1
ATOM 717 N N . ARG A 1 87 ? 18.294 -0.113 -23.436 1.00 90.25 87 ARG A N 1
ATOM 718 C CA . ARG A 1 87 ? 18.469 -0.458 -24.847 1.00 90.25 87 ARG A CA 1
ATOM 719 C C . ARG A 1 87 ? 17.103 -0.602 -25.523 1.00 90.25 87 ARG A C 1
ATOM 721 O O . ARG A 1 87 ? 16.193 -1.170 -24.931 1.00 90.25 87 ARG A O 1
ATOM 728 N N . ASP A 1 88 ? 16.985 -0.157 -26.767 1.00 90.50 88 ASP A N 1
ATOM 729 C CA . ASP A 1 88 ? 15.792 -0.286 -27.620 1.00 90.50 88 ASP A CA 1
ATOM 730 C C . ASP A 1 88 ? 15.156 -1.691 -27.610 1.00 90.50 88 ASP A C 1
ATOM 732 O O . ASP A 1 88 ? 13.939 -1.825 -27.494 1.00 90.50 88 ASP A O 1
ATOM 736 N N . THR A 1 89 ? 15.971 -2.747 -27.614 1.00 91.50 89 THR A N 1
ATOM 737 C CA . THR A 1 89 ? 15.527 -4.149 -27.522 1.00 91.50 89 THR A CA 1
ATOM 738 C C . THR A 1 89 ? 14.751 -4.499 -26.245 1.00 91.50 89 THR A C 1
ATOM 740 O O . THR A 1 89 ? 14.110 -5.545 -26.194 1.00 91.50 89 THR A O 1
ATOM 743 N N . GLU A 1 90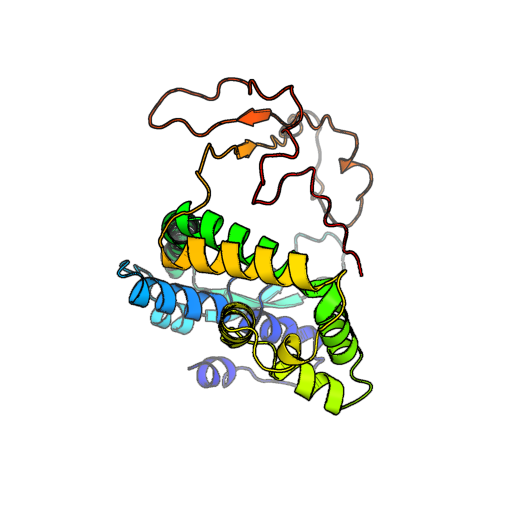 ? 14.821 -3.670 -25.200 1.00 91.69 90 GLU A N 1
ATOM 744 C CA . GLU A 1 90 ? 14.103 -3.861 -23.932 1.00 91.69 90 GLU A CA 1
ATOM 745 C C . GLU A 1 90 ? 12.743 -3.146 -23.891 1.00 91.69 90 GLU A C 1
ATOM 747 O O . GLU A 1 90 ? 12.048 -3.217 -22.876 1.00 91.69 90 GLU A O 1
ATOM 752 N N . LEU A 1 91 ? 12.322 -2.494 -24.983 1.00 91.62 91 LEU A N 1
ATOM 753 C CA . LEU A 1 91 ? 11.030 -1.804 -25.058 1.00 91.62 91 LEU A CA 1
ATOM 754 C C . LEU A 1 91 ? 9.854 -2.726 -24.704 1.00 91.62 91 LEU A C 1
ATOM 756 O O . LEU A 1 91 ? 8.954 -2.335 -23.965 1.00 91.62 91 LEU A O 1
ATOM 760 N N . GLU A 1 92 ? 9.861 -3.968 -25.184 1.00 91.38 92 GLU A N 1
ATOM 761 C CA . GLU A 1 92 ? 8.797 -4.921 -24.860 1.00 91.38 92 GLU A CA 1
ATOM 762 C C . GLU A 1 92 ? 8.772 -5.264 -23.361 1.00 91.38 92 GLU A C 1
ATOM 764 O O . GLU A 1 92 ? 7.708 -5.323 -22.748 1.00 91.38 92 GLU A O 1
ATOM 769 N N . ASN A 1 93 ? 9.942 -5.443 -22.746 1.00 91.00 93 ASN A N 1
ATOM 770 C CA . ASN A 1 93 ? 10.076 -5.745 -21.321 1.00 91.00 93 ASN A CA 1
ATOM 771 C C . ASN A 1 93 ? 9.576 -4.571 -20.452 1.00 91.00 93 ASN A C 1
ATOM 773 O O . ASN A 1 93 ? 8.871 -4.764 -19.458 1.00 91.00 93 ASN A O 1
ATOM 777 N N . LEU A 1 94 ? 9.846 -3.336 -20.891 1.00 91.44 94 LEU A N 1
ATOM 778 C CA . LEU A 1 94 ? 9.294 -2.116 -20.302 1.00 91.44 94 LEU A CA 1
ATOM 779 C C . LEU A 1 94 ? 7.757 -2.104 -20.360 1.00 91.44 94 LEU A C 1
ATOM 781 O O . LEU A 1 94 ? 7.097 -1.921 -19.337 1.00 91.44 94 LEU A O 1
ATOM 785 N N . LEU A 1 95 ? 7.175 -2.348 -21.539 1.00 92.19 95 LEU A N 1
ATOM 786 C CA . LEU A 1 95 ? 5.718 -2.389 -21.716 1.00 92.19 95 LEU A CA 1
ATOM 787 C C . LEU A 1 95 ? 5.069 -3.492 -20.870 1.00 92.19 95 LEU A C 1
ATOM 789 O O . LEU A 1 95 ? 4.013 -3.275 -20.266 1.00 92.19 95 LEU A O 1
ATOM 793 N N . ARG A 1 96 ? 5.716 -4.658 -20.762 1.00 92.19 96 ARG A N 1
ATOM 794 C CA . ARG A 1 96 ? 5.280 -5.745 -19.874 1.00 92.19 96 ARG A CA 1
ATOM 795 C C . ARG A 1 96 ? 5.315 -5.332 -18.406 1.00 92.19 96 ARG A C 1
ATOM 797 O O . ARG A 1 96 ? 4.393 -5.681 -17.679 1.00 92.19 96 ARG A O 1
ATOM 804 N N . THR A 1 97 ? 6.301 -4.543 -17.979 1.00 91.75 97 THR A N 1
ATOM 805 C CA . THR A 1 97 ? 6.388 -4.029 -16.600 1.00 91.75 97 THR A CA 1
ATOM 806 C C . THR A 1 97 ? 5.185 -3.147 -16.253 1.00 91.75 97 THR A C 1
ATOM 808 O O . THR A 1 97 ? 4.528 -3.361 -15.233 1.00 91.75 97 THR A O 1
ATOM 811 N N . PHE A 1 98 ? 4.826 -2.202 -17.127 1.00 92.19 98 PHE A N 1
ATOM 812 C CA . PHE A 1 98 ? 3.637 -1.365 -16.920 1.00 92.19 98 PHE A CA 1
ATOM 813 C C . PHE A 1 98 ? 2.333 -2.162 -16.995 1.00 92.19 98 PHE A C 1
ATOM 815 O O . PHE A 1 98 ? 1.419 -1.928 -16.202 1.00 92.19 98 PHE A O 1
ATOM 822 N N . SER A 1 99 ? 2.260 -3.136 -17.903 1.00 92.56 99 SER A N 1
ATOM 823 C CA . SER A 1 99 ? 1.109 -4.037 -18.017 1.00 92.56 99 SER A CA 1
ATOM 824 C C . SER A 1 99 ? 0.930 -4.879 -16.753 1.00 92.56 99 SER A C 1
ATOM 826 O O . SER A 1 99 ? -0.187 -5.012 -16.255 1.00 92.56 99 SER A O 1
ATOM 828 N N . LEU A 1 100 ? 2.029 -5.387 -16.186 1.00 92.50 100 LEU A N 1
ATOM 829 C CA . LEU A 1 100 ? 2.031 -6.132 -14.930 1.00 92.50 100 LEU A CA 1
ATOM 830 C C . LEU A 1 100 ? 1.550 -5.262 -13.769 1.00 92.50 100 LEU A C 1
ATOM 832 O O . LEU A 1 100 ? 0.684 -5.676 -13.000 1.00 92.50 100 LEU A O 1
ATOM 836 N N . ARG A 1 101 ? 2.052 -4.025 -13.685 1.00 93.19 101 ARG A N 1
ATOM 837 C CA . ARG A 1 101 ? 1.592 -3.050 -12.693 1.00 93.19 101 ARG A CA 1
ATOM 838 C C . ARG A 1 101 ? 0.088 -2.813 -12.801 1.00 93.19 101 ARG A C 1
ATOM 840 O O . ARG A 1 101 ? -0.612 -2.869 -11.793 1.00 93.19 101 ARG A O 1
ATOM 847 N N . GLN A 1 102 ? -0.419 -2.572 -14.008 1.00 92.06 102 GLN A N 1
ATOM 848 C CA . GLN A 1 102 ? -1.852 -2.377 -14.227 1.00 92.06 102 GLN A CA 1
ATOM 849 C C . GLN A 1 102 ? -2.659 -3.612 -13.809 1.00 92.06 102 GLN A C 1
ATOM 851 O O . GLN A 1 102 ? -3.697 -3.484 -13.158 1.00 92.06 102 GLN A O 1
ATOM 856 N N . HIS A 1 103 ? -2.165 -4.805 -14.136 1.00 90.94 103 HIS A N 1
ATOM 857 C CA . HIS A 1 103 ? -2.797 -6.061 -13.755 1.00 90.94 103 HIS A CA 1
ATOM 858 C C . HIS A 1 103 ? -2.895 -6.218 -12.229 1.00 90.94 103 HIS A C 1
ATOM 860 O O . HIS A 1 103 ? -3.979 -6.497 -11.713 1.00 90.94 103 HIS A O 1
ATOM 866 N N . LEU A 1 104 ? -1.804 -5.970 -11.496 1.00 92.69 104 LEU A N 1
ATOM 867 C CA . LEU A 1 104 ? -1.782 -6.016 -10.030 1.00 92.69 104 LEU A CA 1
ATOM 868 C C . LEU A 1 104 ? -2.706 -4.971 -9.399 1.00 92.69 104 LEU A C 1
ATOM 870 O O . LEU A 1 104 ? -3.452 -5.296 -8.475 1.00 92.69 104 LEU A O 1
ATOM 874 N N . HIS A 1 105 ? -2.737 -3.745 -9.931 1.00 90.94 105 HIS A N 1
ATOM 875 C CA . HIS A 1 105 ? -3.676 -2.725 -9.462 1.00 90.94 105 HIS A CA 1
ATOM 876 C C . HIS A 1 105 ? -5.129 -3.185 -9.580 1.00 90.94 105 HIS A C 1
ATOM 878 O O . HIS A 1 105 ? -5.879 -3.062 -8.616 1.00 90.94 105 HIS A O 1
ATOM 884 N N . GLN A 1 106 ? -5.513 -3.756 -10.722 1.00 87.62 106 GLN A N 1
ATOM 885 C CA . GLN A 1 106 ? -6.884 -4.208 -10.959 1.00 87.62 106 GLN A CA 1
ATOM 886 C C . GLN A 1 106 ? -7.263 -5.446 -10.142 1.00 87.62 106 GLN A C 1
ATOM 888 O O . GLN A 1 106 ? -8.404 -5.569 -9.697 1.00 87.62 106 GLN A O 1
ATOM 893 N N . LYS A 1 107 ? -6.340 -6.402 -9.996 1.00 89.75 107 LYS A N 1
ATOM 894 C CA . LYS A 1 107 ? -6.640 -7.714 -9.408 1.00 89.75 107 LYS A CA 1
ATOM 895 C C . LYS A 1 107 ? -6.393 -7.786 -7.909 1.00 89.75 107 LYS A C 1
ATOM 897 O O . LYS A 1 107 ? -7.117 -8.513 -7.235 1.00 89.75 107 LYS A O 1
ATOM 902 N N . VAL A 1 108 ? -5.403 -7.055 -7.405 1.00 91.94 108 VAL A N 1
ATOM 903 C CA . VAL A 1 108 ? -4.919 -7.174 -6.026 1.00 91.94 108 VAL A CA 1
ATOM 904 C C . VAL A 1 108 ? -5.177 -5.881 -5.259 1.00 91.94 108 VAL A C 1
ATOM 906 O O . VAL A 1 108 ? -6.004 -5.867 -4.350 1.00 91.94 108 VAL A O 1
ATOM 909 N N . TYR A 1 109 ? -4.533 -4.776 -5.644 1.00 90.81 109 TYR A N 1
ATOM 910 C CA . TYR A 1 109 ? -4.510 -3.566 -4.810 1.00 90.81 109 TYR A CA 1
ATOM 911 C C . TYR A 1 109 ? -5.870 -2.867 -4.710 1.00 90.81 109 TYR A C 1
ATOM 913 O O . TYR A 1 109 ? -6.244 -2.386 -3.645 1.00 90.81 109 TYR A O 1
ATOM 921 N N . GLN A 1 110 ? -6.628 -2.823 -5.808 1.00 88.56 110 GLN A N 1
ATOM 922 C CA . GLN A 1 110 ? -7.970 -2.231 -5.858 1.00 88.56 110 GLN A CA 1
ATOM 923 C C . GLN A 1 110 ? -9.069 -3.298 -5.804 1.00 88.56 110 GLN A C 1
ATOM 925 O O . GLN A 1 110 ? -10.202 -3.062 -6.224 1.00 88.56 110 GLN A O 1
ATOM 930 N N . HIS A 1 111 ? -8.751 -4.498 -5.310 1.00 90.31 111 HIS A N 1
ATOM 931 C CA . HIS A 1 111 ? -9.753 -5.541 -5.172 1.00 90.31 111 HIS A CA 1
ATOM 932 C C . HIS A 1 111 ? -10.861 -5.082 -4.215 1.00 90.31 111 HIS A C 1
ATOM 934 O O . HIS A 1 111 ? -10.589 -4.692 -3.080 1.00 90.31 111 HIS A O 1
ATOM 940 N N . LYS A 1 112 ? -12.126 -5.204 -4.636 1.00 89.69 112 LYS A N 1
ATOM 941 C CA . LYS A 1 112 ? -13.303 -4.708 -3.895 1.00 89.69 112 LYS A CA 1
ATOM 942 C C . LYS A 1 112 ? -13.319 -5.084 -2.410 1.00 89.69 112 LYS A C 1
ATOM 944 O O . LYS A 1 112 ? -13.699 -4.282 -1.565 1.00 89.69 112 LYS A O 1
ATOM 949 N N . THR A 1 113 ? -12.889 -6.302 -2.079 1.00 92.44 113 THR A N 1
ATOM 950 C CA . THR A 1 113 ? -12.858 -6.782 -0.692 1.00 92.44 113 THR A CA 1
ATOM 951 C C . THR A 1 113 ? -11.703 -6.186 0.105 1.00 92.44 113 THR A C 1
ATOM 953 O O . THR A 1 113 ? -11.876 -5.928 1.290 1.00 92.44 113 THR A O 1
ATOM 956 N N . VAL A 1 114 ? -10.552 -5.940 -0.532 1.00 93.00 114 VAL A N 1
ATOM 957 C CA . VAL A 1 114 ? -9.433 -5.221 0.096 1.00 93.00 114 VAL A CA 1
ATOM 958 C C . VAL A 1 114 ? -9.888 -3.803 0.409 1.00 93.00 114 VAL A C 1
ATOM 960 O O . VAL A 1 114 ? -9.804 -3.387 1.556 1.00 93.00 114 VAL A O 1
ATOM 963 N N . THR A 1 115 ? -10.498 -3.116 -0.560 1.00 91.31 115 THR A N 1
ATOM 964 C CA . THR A 1 115 ? -11.044 -1.767 -0.372 1.00 91.31 115 THR A CA 1
ATOM 965 C C . THR A 1 115 ? -12.074 -1.705 0.757 1.00 91.31 115 THR A C 1
ATOM 967 O O . THR A 1 115 ? -12.003 -0.807 1.590 1.00 91.31 115 THR A O 1
ATOM 970 N N . ALA A 1 116 ? -12.997 -2.670 0.836 1.00 92.50 116 ALA A N 1
ATOM 971 C CA . ALA A 1 116 ? -13.980 -2.734 1.918 1.00 92.50 116 ALA A CA 1
ATOM 972 C C . ALA A 1 116 ? -13.325 -2.914 3.300 1.00 92.50 116 ALA A C 1
ATOM 974 O O . ALA A 1 116 ? -13.714 -2.243 4.253 1.00 92.50 116 ALA A O 1
ATOM 975 N N . ILE A 1 117 ? -12.314 -3.781 3.413 1.00 95.38 117 ILE A N 1
ATOM 976 C CA . ILE A 1 117 ? -11.577 -3.982 4.670 1.00 95.38 117 ILE A CA 1
ATOM 977 C C . ILE A 1 117 ? -10.783 -2.725 5.034 1.00 95.38 117 ILE A C 1
ATOM 979 O O . ILE A 1 117 ? -10.874 -2.268 6.171 1.00 95.38 117 ILE A O 1
ATOM 983 N N . SER A 1 118 ? -10.058 -2.129 4.082 1.00 94.00 118 SER A N 1
ATOM 984 C CA . SER A 1 118 ? -9.328 -0.874 4.290 1.00 94.00 118 SER A CA 1
ATOM 985 C C . SER A 1 118 ? -10.257 0.238 4.772 1.00 94.00 118 SER A C 1
ATOM 987 O O . SER A 1 118 ? -9.907 0.955 5.703 1.00 94.00 118 SER A O 1
ATOM 989 N N . ALA A 1 119 ? -11.463 0.339 4.208 1.00 92.44 119 ALA A N 1
ATOM 990 C CA . ALA A 1 119 ? -12.473 1.293 4.649 1.00 92.44 119 ALA A CA 1
ATOM 991 C C . ALA A 1 119 ? -12.862 1.102 6.116 1.00 92.44 119 ALA A C 1
ATOM 993 O O . ALA A 1 119 ? -12.808 2.043 6.903 1.00 92.44 119 ALA A O 1
ATOM 994 N N . MET A 1 120 ? -13.201 -0.129 6.499 1.00 95.56 120 MET A N 1
ATOM 995 C CA . MET A 1 120 ? -13.580 -0.446 7.876 1.00 95.56 120 MET A CA 1
ATOM 996 C C . MET A 1 120 ? -12.431 -0.198 8.862 1.00 95.56 120 MET A C 1
ATOM 998 O O . MET A 1 120 ? -12.674 0.264 9.975 1.00 95.56 120 MET A O 1
ATOM 1002 N N . ILE A 1 121 ? -11.183 -0.475 8.462 1.00 95.81 121 ILE A N 1
ATOM 1003 C CA . ILE A 1 121 ? -9.995 -0.181 9.275 1.00 95.81 121 ILE A CA 1
ATOM 1004 C C . ILE A 1 121 ? -9.825 1.329 9.452 1.00 95.81 121 ILE A C 1
ATOM 1006 O O . ILE A 1 121 ? -9.613 1.781 10.573 1.00 95.81 121 ILE A O 1
ATOM 1010 N N . ILE A 1 122 ? -9.953 2.117 8.381 1.00 94.12 122 ILE A N 1
ATOM 1011 C CA . ILE A 1 122 ? -9.850 3.578 8.465 1.00 94.12 122 ILE A CA 1
ATOM 1012 C C . ILE A 1 122 ? -10.958 4.144 9.363 1.00 94.12 122 ILE A C 1
ATOM 1014 O O . ILE A 1 122 ? -10.656 4.969 10.216 1.00 94.12 122 ILE A O 1
ATOM 1018 N N . ASP A 1 123 ? -12.208 3.673 9.242 1.00 94.19 123 ASP A N 1
ATOM 1019 C CA . ASP A 1 123 ? -13.297 4.085 10.150 1.00 94.19 123 ASP A CA 1
ATOM 1020 C C . ASP A 1 123 ? -12.966 3.762 11.617 1.00 94.19 123 ASP A C 1
ATOM 1022 O O . ASP A 1 123 ? -13.170 4.584 12.510 1.00 94.19 123 ASP A O 1
ATOM 1026 N N . ALA A 1 124 ? -12.419 2.572 11.881 1.00 95.25 124 ALA A N 1
ATOM 1027 C CA . ALA A 1 124 ? -12.010 2.182 13.227 1.00 95.25 124 ALA A CA 1
ATOM 1028 C C . ALA A 1 124 ? -10.880 3.078 13.768 1.00 95.25 124 ALA A C 1
ATOM 1030 O O . ALA A 1 124 ? -10.914 3.459 14.938 1.00 95.25 124 ALA A O 1
ATOM 1031 N N . LEU A 1 125 ? -9.905 3.445 12.930 1.00 94.44 125 LEU A N 1
ATOM 1032 C CA . LEU A 1 125 ? -8.820 4.353 13.308 1.00 94.44 125 LEU A CA 1
ATOM 1033 C C . LEU A 1 125 ? -9.321 5.788 13.526 1.00 94.44 125 LEU A C 1
ATOM 1035 O O . LEU A 1 125 ? -8.919 6.415 14.501 1.00 94.44 125 LEU A O 1
ATOM 1039 N N . GLU A 1 126 ? -10.240 6.292 12.701 1.00 93.94 126 GLU A N 1
ATOM 1040 C CA . GLU A 1 126 ? -10.856 7.620 12.867 1.00 93.94 126 GLU A CA 1
ATOM 1041 C C . GLU A 1 126 ? -11.639 7.740 14.182 1.00 93.94 126 GLU A C 1
ATOM 1043 O O . GLU A 1 126 ? -11.591 8.773 14.854 1.00 93.94 126 GLU A O 1
ATOM 1048 N N . LEU A 1 127 ? -12.324 6.671 14.599 1.00 93.00 127 LEU A N 1
ATOM 1049 C CA . LEU A 1 127 ? -13.009 6.629 15.894 1.00 93.00 127 LEU A CA 1
ATOM 1050 C C . LEU A 1 127 ? -12.036 6.741 17.077 1.00 93.00 127 LEU A C 1
ATOM 1052 O O . LEU A 1 127 ? -12.404 7.290 18.120 1.00 93.00 127 LEU A O 1
ATOM 1056 N N . ILE A 1 128 ? -10.809 6.242 16.913 1.00 92.62 128 ILE A N 1
ATOM 1057 C CA . ILE A 1 128 ? -9.792 6.122 17.968 1.00 92.62 128 ILE A CA 1
ATOM 1058 C C . ILE A 1 128 ? -8.794 7.271 17.961 1.00 92.62 128 ILE A C 1
ATOM 1060 O O . ILE A 1 128 ? -8.210 7.573 19.001 1.00 92.62 128 ILE A O 1
ATOM 1064 N N . GLU A 1 129 ? -8.645 7.958 16.834 1.00 93.00 129 GLU A N 1
ATOM 1065 C CA . GLU A 1 129 ? -7.818 9.150 16.696 1.00 93.00 129 GLU A CA 1
ATOM 1066 C C . GLU A 1 129 ? -7.969 10.148 17.858 1.00 93.00 129 GLU A C 1
ATOM 1068 O O . GLU A 1 129 ? -6.945 10.507 18.431 1.00 93.00 129 GLU A O 1
ATOM 1073 N N . PRO A 1 130 ? -9.174 10.557 18.311 1.00 90.06 130 PRO A N 1
ATOM 1074 C CA . PRO A 1 130 ? -9.288 11.505 19.426 1.00 90.06 130 PRO A CA 1
ATOM 1075 C C . PRO A 1 130 ? -8.815 10.949 20.779 1.00 90.06 130 PRO A C 1
ATOM 1077 O O . PRO A 1 130 ? -8.620 11.714 21.720 1.00 90.06 130 PRO A O 1
ATOM 1080 N N . VAL A 1 131 ? -8.661 9.629 20.903 1.00 88.06 131 VAL A N 1
ATOM 1081 C CA . VAL A 1 131 ? -8.206 8.957 22.127 1.00 88.06 131 VAL A CA 1
ATOM 1082 C C . VAL A 1 131 ? -6.686 8.814 22.135 1.00 88.06 131 VAL A C 1
ATOM 1084 O O . VAL A 1 131 ? -6.044 9.101 23.143 1.00 88.06 131 VAL A O 1
ATOM 1087 N N . LEU A 1 132 ? -6.107 8.358 21.020 1.00 88.38 132 LEU A N 1
ATOM 1088 C CA . LEU A 1 132 ? -4.674 8.059 20.916 1.00 88.38 132 LEU A CA 1
ATOM 1089 C C . LEU A 1 132 ? -3.852 9.181 20.270 1.00 88.38 132 LEU A C 1
ATOM 1091 O O . LEU A 1 132 ? -2.629 9.155 20.360 1.00 88.38 132 LEU A O 1
ATOM 1095 N N . ASN A 1 133 ? -4.506 10.168 19.654 1.00 90.25 133 ASN A N 1
ATOM 1096 C CA . ASN A 1 133 ? -3.896 11.285 18.934 1.00 90.25 133 ASN A CA 1
ATOM 1097 C C . ASN A 1 133 ? -2.824 10.818 17.927 1.00 90.25 133 ASN A C 1
ATOM 1099 O O . ASN A 1 133 ? -1.716 11.362 17.896 1.00 90.25 133 ASN A O 1
ATOM 1103 N N . LEU A 1 134 ? -3.127 9.806 17.103 1.00 90.56 134 LEU A N 1
ATOM 1104 C CA . LEU A 1 134 ? -2.161 9.160 16.201 1.00 90.56 134 LEU A CA 1
ATOM 1105 C C . LEU A 1 134 ? -1.567 10.162 15.201 1.00 90.56 134 LEU A C 1
ATOM 1107 O O . LEU A 1 134 ? -0.369 10.116 14.895 1.00 90.56 134 LEU A O 1
ATOM 1111 N N . ARG A 1 135 ? -2.374 11.125 14.736 1.00 91.12 135 ARG A N 1
ATOM 1112 C CA . ARG A 1 135 ? -1.903 12.184 13.836 1.00 91.12 135 ARG A CA 1
ATOM 1113 C C . ARG A 1 135 ? -0.854 13.063 14.506 1.00 91.12 135 ARG A C 1
ATOM 1115 O O . ARG A 1 135 ? 0.137 13.422 13.877 1.00 91.12 135 ARG A O 1
ATOM 1122 N N . SER A 1 136 ? -1.033 13.378 15.788 1.00 91.06 136 SER A N 1
ATOM 1123 C CA . SER A 1 136 ? -0.070 14.186 16.546 1.00 91.06 136 SER A CA 1
ATOM 1124 C C . SER A 1 136 ? 1.280 13.483 16.695 1.00 91.06 136 SER A C 1
ATOM 1126 O O . SER A 1 136 ? 2.315 14.116 16.493 1.00 91.06 136 SER A O 1
ATOM 1128 N N . ILE A 1 137 ? 1.271 12.169 16.952 1.00 90.62 137 ILE A N 1
ATOM 1129 C CA . ILE A 1 137 ? 2.482 11.344 17.049 1.00 90.62 137 ILE A CA 1
ATOM 1130 C C . ILE A 1 137 ? 3.245 11.416 15.723 1.00 90.62 137 ILE A C 1
ATOM 1132 O O . ILE A 1 137 ? 4.434 11.734 15.696 1.00 90.62 137 ILE A O 1
ATOM 1136 N N . SER A 1 138 ? 2.528 11.226 14.614 1.00 90.44 138 SER A N 1
ATOM 1137 C CA . SER A 1 138 ? 3.097 11.276 13.263 1.00 90.44 138 SER A CA 1
ATOM 1138 C C . SER A 1 138 ? 3.697 12.651 12.933 1.00 90.44 138 SER A C 1
ATOM 1140 O O . SER A 1 138 ? 4.831 12.747 12.464 1.00 90.44 138 SER A O 1
ATOM 1142 N N . MET A 1 139 ? 2.980 13.737 13.240 1.00 90.62 139 MET A N 1
ATOM 1143 C CA . MET A 1 139 ? 3.455 15.105 12.992 1.00 90.62 139 MET A CA 1
ATOM 1144 C C . MET A 1 139 ? 4.658 15.485 13.860 1.00 90.62 139 MET A C 1
ATOM 1146 O O . MET A 1 139 ? 5.538 16.224 13.415 1.00 90.62 139 MET A O 1
ATOM 1150 N N . ASN A 1 140 ? 4.718 14.987 15.094 1.00 89.81 140 ASN A N 1
ATOM 1151 C CA . ASN A 1 140 ? 5.842 15.236 15.992 1.00 89.81 140 ASN A CA 1
ATOM 1152 C C . ASN A 1 140 ? 7.105 14.494 15.542 1.00 89.81 140 ASN A C 1
ATOM 1154 O O . ASN A 1 140 ? 8.195 15.063 15.626 1.00 89.81 140 ASN A O 1
ATOM 1158 N N . ALA A 1 141 ? 6.968 13.273 15.019 1.00 90.12 141 ALA A N 1
ATOM 1159 C CA . ALA A 1 141 ? 8.084 12.530 14.438 1.00 90.12 141 ALA A CA 1
ATOM 1160 C C . ALA A 1 141 ? 8.654 13.231 13.193 1.00 90.12 141 ALA A C 1
ATOM 1162 O O . ALA A 1 141 ? 9.872 13.333 13.052 1.00 90.12 141 ALA A O 1
ATOM 1163 N N . LEU A 1 142 ? 7.791 13.803 12.342 1.00 89.62 142 LEU A N 1
ATOM 1164 C CA . LEU A 1 142 ? 8.209 14.534 11.139 1.00 89.62 142 LEU A CA 1
ATOM 1165 C C . LEU A 1 142 ? 9.053 15.780 11.453 1.00 89.62 142 LEU A C 1
ATOM 1167 O O . LEU A 1 142 ? 9.999 16.084 10.733 1.00 89.62 142 LEU A O 1
ATOM 1171 N N . LYS A 1 143 ? 8.729 16.507 12.530 1.00 87.94 143 LYS A N 1
ATOM 1172 C CA . LYS A 1 143 ? 9.465 17.721 12.930 1.00 87.94 143 LYS A CA 1
ATOM 1173 C C . LYS A 1 143 ? 10.890 17.432 13.417 1.00 87.94 143 LYS A C 1
ATOM 1175 O O . LYS A 1 143 ? 11.673 18.371 13.526 1.00 87.94 143 LYS A O 1
ATOM 1180 N N . TYR A 1 144 ? 11.213 16.171 13.724 1.00 75.94 144 TYR A N 1
ATOM 1181 C CA . TYR A 1 144 ? 12.535 15.703 14.162 1.00 75.94 144 TYR A CA 1
ATOM 1182 C C . TYR A 1 144 ? 13.143 16.512 15.329 1.00 75.94 144 TYR A C 1
ATOM 1184 O O . TYR A 1 144 ? 14.353 16.697 15.422 1.00 75.94 144 TYR A O 1
ATOM 1192 N N . GLN A 1 145 ? 12.300 17.034 16.226 1.00 81.25 145 GLN A N 1
ATOM 1193 C CA . GLN A 1 145 ? 12.754 17.863 17.352 1.00 81.25 145 GLN A CA 1
ATOM 1194 C C . GLN A 1 145 ? 13.202 17.030 18.558 1.00 81.25 145 GLN A C 1
ATOM 1196 O O . GLN A 1 145 ? 14.102 17.444 19.283 1.00 81.25 145 GLN A O 1
ATOM 1201 N N . ASN A 1 146 ? 12.576 15.870 18.779 1.00 84.94 146 ASN A N 1
ATOM 1202 C CA . ASN A 1 146 ? 12.855 14.985 19.907 1.00 84.94 146 ASN A CA 1
ATOM 1203 C C . ASN A 1 146 ? 13.013 13.534 19.405 1.00 84.94 146 ASN A C 1
ATOM 1205 O O . ASN A 1 146 ? 12.125 13.067 18.683 1.00 84.94 146 ASN A O 1
ATOM 1209 N N . PRO A 1 147 ? 14.092 12.808 19.770 1.00 87.19 147 PRO A N 1
ATOM 1210 C CA . PRO A 1 147 ? 14.238 11.385 19.453 1.00 87.19 147 PRO A CA 1
ATOM 1211 C C . PRO A 1 147 ? 13.096 10.509 19.994 1.00 87.19 147 PRO A C 1
ATOM 1213 O O . PRO A 1 147 ? 12.728 9.532 19.340 1.00 87.19 147 PRO A O 1
ATOM 1216 N N . ASP A 1 148 ? 12.485 10.865 21.130 1.00 89.62 148 ASP A N 1
ATOM 1217 C CA . ASP A 1 148 ? 11.379 10.085 21.704 1.00 89.62 148 ASP A CA 1
ATOM 1218 C C . ASP A 1 148 ? 10.143 10.075 20.792 1.00 89.62 148 ASP A C 1
ATOM 1220 O O . ASP A 1 148 ? 9.483 9.046 20.653 1.00 89.62 148 ASP A O 1
ATOM 1224 N N . SER A 1 149 ? 9.878 11.178 20.082 1.00 89.94 149 SER A N 1
ATOM 1225 C CA . SER A 1 149 ? 8.764 11.274 19.129 1.00 89.94 149 SER A CA 1
ATOM 1226 C C . SER A 1 149 ? 8.896 10.274 17.980 1.00 89.94 149 SER A C 1
ATOM 1228 O O . SER A 1 149 ? 7.897 9.728 17.513 1.00 89.94 149 SER A O 1
ATOM 1230 N N . LEU A 1 150 ? 10.127 10.014 17.523 1.00 90.25 150 LEU A N 1
ATOM 1231 C CA . LEU A 1 150 ? 10.383 8.998 16.504 1.00 90.25 150 LEU A CA 1
ATOM 1232 C C . LEU A 1 150 ? 10.133 7.596 17.066 1.00 90.25 150 LEU A C 1
ATOM 1234 O O . LEU A 1 150 ? 9.519 6.771 16.397 1.00 90.25 150 LEU A O 1
ATOM 1238 N N . ASN A 1 151 ? 10.564 7.337 18.302 1.00 91.75 151 ASN A N 1
ATOM 1239 C CA . ASN A 1 151 ? 10.314 6.062 18.971 1.00 91.75 151 ASN A CA 1
ATOM 1240 C C . ASN A 1 151 ? 8.810 5.790 19.139 1.00 91.75 151 ASN A C 1
ATOM 1242 O O . ASN A 1 151 ? 8.357 4.667 18.937 1.00 91.75 151 ASN A O 1
ATOM 1246 N N . ASP A 1 152 ? 8.017 6.811 19.461 1.00 90.69 152 ASP A N 1
ATOM 1247 C CA . ASP A 1 152 ? 6.563 6.674 19.558 1.00 90.69 152 ASP A CA 1
ATOM 1248 C C . ASP A 1 152 ? 5.904 6.418 18.201 1.00 90.69 152 ASP A C 1
ATOM 1250 O O . ASP A 1 152 ? 5.004 5.585 18.113 1.00 90.69 152 ASP A O 1
ATOM 1254 N N . PHE A 1 153 ? 6.393 7.047 17.129 1.00 92.88 153 PHE A N 1
ATOM 1255 C CA . PHE A 1 153 ? 5.935 6.745 15.773 1.00 92.88 153 PHE A CA 1
ATOM 1256 C C . PHE A 1 153 ? 6.274 5.312 15.346 1.00 92.88 153 PHE A C 1
ATOM 1258 O O . PHE A 1 153 ? 5.433 4.637 14.765 1.00 92.88 153 PHE A O 1
ATOM 1265 N N . LEU A 1 154 ? 7.461 4.801 15.685 1.00 92.38 154 LEU A N 1
ATOM 1266 C CA . LEU A 1 154 ? 7.858 3.424 15.359 1.00 92.38 154 LEU A CA 1
ATOM 1267 C C . LEU A 1 154 ? 7.007 2.358 16.069 1.00 92.38 154 LEU A C 1
ATOM 1269 O O . LEU A 1 154 ? 6.910 1.232 15.585 1.00 92.38 154 LEU A O 1
ATOM 1273 N N . LYS A 1 155 ? 6.363 2.699 17.192 1.00 90.88 155 LYS A N 1
ATOM 1274 C CA . LYS A 1 155 ? 5.391 1.823 17.869 1.00 90.88 155 LYS A CA 1
ATOM 1275 C C . LYS A 1 155 ? 4.036 1.779 17.153 1.00 90.88 155 LYS A C 1
ATOM 1277 O O . LYS A 1 155 ? 3.214 0.926 17.478 1.00 90.88 155 LYS A O 1
ATOM 1282 N N . LEU A 1 156 ? 3.781 2.673 16.192 1.00 91.50 156 LEU A N 1
ATOM 1283 C CA . LEU A 1 156 ? 2.573 2.647 15.371 1.00 91.50 156 LEU A CA 1
ATOM 1284 C C . LEU A 1 156 ? 2.740 1.631 14.239 1.00 91.50 156 LEU A C 1
ATOM 1286 O O . LEU A 1 156 ? 3.217 1.944 13.152 1.00 91.50 156 LEU A O 1
ATOM 1290 N N . HIS A 1 157 ? 2.325 0.398 14.502 1.00 91.75 157 HIS A N 1
ATOM 1291 C CA . HIS A 1 157 ? 2.259 -0.669 13.507 1.00 91.75 157 HIS A CA 1
ATOM 1292 C C . HIS A 1 157 ? 0.981 -1.497 13.691 1.00 91.75 157 HIS A C 1
ATOM 1294 O O . HIS A 1 157 ? 0.171 -1.229 14.580 1.00 91.75 157 HIS A O 1
ATOM 1300 N N . ASP A 1 158 ? 0.793 -2.528 12.867 1.00 93.69 158 ASP A N 1
ATOM 1301 C CA . ASP A 1 158 ? -0.456 -3.300 12.773 1.00 93.69 158 ASP A CA 1
ATOM 1302 C C . ASP A 1 158 ? -0.935 -3.937 14.091 1.00 93.69 158 ASP A C 1
ATOM 1304 O O . ASP A 1 158 ? -2.114 -4.276 14.219 1.00 93.69 158 ASP A O 1
ATOM 1308 N N . SER A 1 159 ? -0.066 -4.068 15.106 1.00 92.31 159 SER A N 1
ATOM 1309 C CA . SER A 1 159 ? -0.488 -4.536 16.433 1.00 92.31 159 SER A CA 1
ATOM 1310 C C . SER A 1 159 ? -1.508 -3.612 17.080 1.00 92.31 159 SER A C 1
ATOM 1312 O O . SER A 1 159 ? -2.308 -4.080 17.887 1.00 92.31 159 SER A O 1
ATOM 1314 N N . LEU A 1 160 ? -1.530 -2.335 16.684 1.00 92.12 160 LEU A N 1
ATOM 1315 C CA . LEU A 1 160 ? -2.513 -1.366 17.137 1.00 92.12 160 LEU A CA 1
ATOM 1316 C C . LEU A 1 160 ? -3.935 -1.895 16.932 1.00 92.12 160 LEU A C 1
ATOM 1318 O O . LEU A 1 160 ? -4.757 -1.772 17.829 1.00 92.12 160 LEU A O 1
ATOM 1322 N N . LEU A 1 161 ? -4.226 -2.560 15.810 1.00 93.25 161 LEU A N 1
ATOM 1323 C CA . LEU A 1 161 ? -5.557 -3.128 15.563 1.00 93.25 161 LEU A CA 1
ATOM 1324 C C . LEU A 1 161 ? -5.945 -4.170 16.623 1.00 93.25 161 LEU A C 1
ATOM 1326 O O . LEU A 1 161 ? -7.103 -4.233 17.041 1.00 93.25 161 LEU A O 1
ATOM 1330 N N . TRP A 1 162 ? -4.980 -4.951 17.111 1.00 93.94 162 TRP A N 1
ATOM 1331 C CA . TRP A 1 162 ? -5.201 -5.898 18.203 1.00 93.94 162 TRP A CA 1
ATOM 1332 C C . TRP A 1 162 ? -5.347 -5.198 19.553 1.00 93.94 162 TRP A C 1
ATOM 1334 O O . TRP A 1 162 ? -6.203 -5.593 20.347 1.00 93.94 162 TRP A O 1
ATOM 1344 N N . ASP A 1 163 ? -4.574 -4.143 19.806 1.00 92.69 163 ASP A N 1
ATOM 1345 C CA . ASP A 1 163 ? -4.706 -3.337 21.022 1.00 92.69 163 ASP A CA 1
ATOM 1346 C C . ASP A 1 163 ? -6.085 -2.684 21.109 1.00 92.69 163 ASP A C 1
ATOM 1348 O O . ASP A 1 163 ? -6.714 -2.706 22.169 1.00 92.69 163 ASP A O 1
ATOM 1352 N N . VAL A 1 164 ? -6.599 -2.195 19.980 1.00 92.62 164 VAL A N 1
ATOM 1353 C CA . VAL A 1 164 ? -7.973 -1.710 19.850 1.00 92.62 164 VAL A CA 1
ATOM 1354 C C . VAL A 1 164 ? -8.970 -2.820 20.147 1.00 92.62 164 VAL A C 1
ATOM 1356 O O . VAL A 1 164 ? -9.839 -2.659 21.007 1.00 92.62 164 VAL A O 1
ATOM 1359 N N . PHE A 1 165 ? -8.839 -3.955 19.458 1.00 94.31 165 PHE A N 1
ATOM 1360 C CA . PHE A 1 165 ? -9.776 -5.068 19.563 1.00 94.31 165 PHE A CA 1
ATOM 1361 C C . PHE A 1 165 ? -9.902 -5.604 20.995 1.00 94.31 165 PHE A C 1
ATOM 1363 O O . PHE A 1 165 ? -11.014 -5.844 21.464 1.00 94.31 165 PHE A O 1
ATOM 1370 N N . TYR A 1 166 ? -8.780 -5.751 21.703 1.00 92.00 166 TYR A N 1
ATOM 1371 C CA . TYR A 1 166 ? -8.753 -6.236 23.084 1.00 92.00 166 TYR A CA 1
ATOM 1372 C C . TYR A 1 166 ? -8.851 -5.125 24.142 1.00 92.00 166 TYR A C 1
ATOM 1374 O O . TYR A 1 166 ? -8.915 -5.444 25.328 1.00 92.00 166 TYR A O 1
ATOM 1382 N N . GLY A 1 167 ? -8.834 -3.845 23.754 1.00 87.12 167 GLY A N 1
ATOM 1383 C CA . GLY A 1 167 ? -8.843 -2.712 24.687 1.00 87.12 167 GLY A CA 1
ATOM 1384 C C . GLY A 1 167 ? -7.602 -2.654 25.587 1.00 87.12 167 GLY A C 1
ATOM 1385 O O . GLY A 1 167 ? -7.712 -2.410 26.788 1.00 87.12 167 GLY A O 1
ATOM 1386 N N . ARG A 1 168 ? -6.419 -2.939 25.034 1.00 86.25 168 ARG A N 1
ATOM 1387 C CA . ARG A 1 168 ? -5.147 -3.025 25.774 1.00 86.25 168 ARG A CA 1
ATOM 1388 C C . ARG A 1 168 ? -4.326 -1.735 25.671 1.00 86.25 168 ARG A C 1
ATOM 1390 O O . ARG A 1 168 ? -4.704 -0.771 25.009 1.00 86.25 168 ARG A O 1
ATOM 1397 N N . GLY A 1 169 ? -3.190 -1.712 26.368 1.00 82.62 169 GLY A N 1
ATOM 1398 C CA . GLY A 1 169 ? -2.224 -0.615 26.298 1.00 82.62 169 GLY A CA 1
ATOM 1399 C C . GLY A 1 169 ? -2.799 0.702 26.815 1.00 82.62 169 GLY A C 1
ATOM 1400 O O . GLY A 1 169 ? -3.393 0.744 27.890 1.00 82.62 169 GLY A O 1
ATOM 1401 N N . SER A 1 170 ? -2.634 1.776 26.045 1.00 79.62 170 SER A N 1
ATOM 1402 C CA . SER A 1 170 ? -3.139 3.110 26.398 1.00 79.62 170 SER A CA 1
ATOM 1403 C C . SER A 1 170 ? -4.668 3.175 26.489 1.00 79.62 170 SER A C 1
ATOM 1405 O O . SER A 1 170 ? -5.193 4.026 27.204 1.00 79.62 170 SER A O 1
ATOM 1407 N N . LEU A 1 171 ? -5.387 2.258 25.829 1.00 82.50 171 LEU A N 1
ATOM 1408 C CA . LEU A 1 171 ? -6.853 2.226 25.822 1.00 82.50 171 LEU A CA 1
ATOM 1409 C C . LEU A 1 171 ? -7.450 1.669 27.120 1.00 82.50 171 LEU A C 1
ATOM 1411 O O . LEU A 1 171 ? -8.563 2.043 27.476 1.00 82.50 171 LEU A O 1
ATOM 1415 N N . SER A 1 172 ? -6.719 0.835 27.869 1.00 79.25 172 SER A N 1
ATOM 1416 C CA . SER A 1 172 ? -7.229 0.236 29.117 1.00 79.25 172 SER A CA 1
ATOM 1417 C C . SER A 1 172 ? -7.431 1.255 30.241 1.00 79.25 172 SER A C 1
ATOM 1419 O O . SER A 1 172 ? -8.161 1.000 31.196 1.00 79.25 172 SER A O 1
ATOM 1421 N N . ARG A 1 173 ? -6.783 2.421 30.130 1.00 77.56 173 ARG A N 1
ATOM 1422 C CA . ARG A 1 173 ? -6.840 3.515 31.109 1.00 77.56 173 ARG A CA 1
ATOM 1423 C C . ARG A 1 173 ? -7.956 4.518 30.818 1.00 77.56 173 ARG A C 1
ATOM 1425 O O . ARG A 1 173 ? -8.160 5.440 31.602 1.00 77.56 173 ARG A O 1
ATOM 1432 N N . VAL A 1 174 ? -8.654 4.369 29.693 1.00 79.44 174 VAL A N 1
ATOM 1433 C CA . VAL A 1 174 ? -9.671 5.322 29.246 1.00 79.44 174 VAL A CA 1
ATOM 1434 C C . VAL A 1 174 ? -11.002 4.980 29.909 1.00 79.44 174 VAL A C 1
ATOM 1436 O O . VAL A 1 174 ? -11.712 4.078 29.478 1.00 79.44 174 VAL A O 1
ATOM 1439 N N . THR A 1 175 ? -11.343 5.719 30.963 1.00 72.88 175 THR A N 1
ATOM 1440 C CA . THR A 1 175 ? -12.627 5.597 31.677 1.00 72.88 175 THR A CA 1
ATOM 1441 C C . THR A 1 175 ? -13.629 6.689 31.310 1.00 72.88 175 THR A C 1
ATOM 1443 O O . THR A 1 175 ? -14.774 6.642 31.749 1.00 72.88 175 THR A O 1
ATOM 1446 N N . SER A 1 176 ? -13.227 7.673 30.502 1.00 77.31 176 SER A N 1
ATOM 1447 C CA . SER A 1 176 ? -14.080 8.803 30.140 1.00 77.31 176 SER A CA 1
ATOM 1448 C C . SER A 1 176 ? -15.312 8.346 29.354 1.00 77.31 176 SER A C 1
ATOM 1450 O O . SER A 1 176 ? -15.184 7.751 28.279 1.00 77.31 176 SER A O 1
ATOM 1452 N N . GLU A 1 177 ? -16.499 8.718 29.838 1.00 76.56 177 GLU A N 1
ATOM 1453 C CA . GLU A 1 177 ? -17.791 8.360 29.230 1.00 76.56 177 GLU A CA 1
ATOM 1454 C C . GLU A 1 177 ? -17.908 8.792 27.758 1.00 76.56 177 GLU A C 1
ATOM 1456 O O . GLU A 1 177 ? -18.566 8.127 26.966 1.00 76.56 177 GLU A O 1
ATOM 1461 N N . ASN A 1 178 ? -17.199 9.850 27.350 1.00 80.62 178 ASN A N 1
ATOM 1462 C CA . ASN A 1 178 ? -17.211 10.347 25.970 1.00 80.62 178 ASN A CA 1
ATOM 1463 C C . ASN A 1 178 ? -16.415 9.478 24.980 1.00 80.62 178 ASN A C 1
ATOM 1465 O O . ASN A 1 178 ? -16.703 9.481 23.782 1.00 80.62 178 ASN A O 1
ATOM 1469 N N . PHE A 1 179 ? -15.392 8.759 25.449 1.00 86.12 179 PHE A N 1
ATOM 1470 C CA . PHE A 1 179 ? -14.482 8.000 24.582 1.00 86.12 179 PHE A CA 1
ATOM 1471 C C . PHE A 1 179 ? -14.811 6.509 24.545 1.00 86.12 179 PHE A C 1
ATOM 1473 O O . PHE A 1 179 ? -14.589 5.862 23.521 1.00 86.12 179 PHE A O 1
ATOM 1480 N N . LEU A 1 180 ? -15.400 5.970 25.616 1.00 87.50 180 LEU A N 1
ATOM 1481 C CA . LEU A 1 180 ? -15.763 4.558 25.699 1.00 87.50 180 LEU A CA 1
ATOM 1482 C C . LEU A 1 180 ? -16.689 4.093 24.550 1.00 87.50 180 LEU A C 1
ATOM 1484 O O . LEU A 1 180 ? -16.379 3.063 23.944 1.00 87.50 180 LEU A O 1
ATOM 1488 N N . PRO A 1 181 ? -17.744 4.839 24.149 1.00 91.75 181 PRO A N 1
ATOM 1489 C CA . PRO A 1 181 ? -18.590 4.449 23.021 1.00 91.75 181 PRO A CA 1
ATOM 1490 C C . PRO A 1 181 ? -17.824 4.378 21.697 1.00 91.75 181 PRO A C 1
ATOM 1492 O O . PRO A 1 181 ? -18.073 3.488 20.889 1.00 91.75 181 PRO A O 1
ATOM 1495 N N . ARG A 1 182 ? -16.853 5.275 21.479 1.00 92.50 182 ARG A N 1
ATOM 1496 C CA . ARG A 1 182 ? -16.024 5.285 20.262 1.00 92.50 182 ARG A CA 1
ATOM 1497 C C . ARG A 1 182 ? -15.129 4.053 20.187 1.00 92.50 182 ARG A C 1
ATOM 1499 O O . ARG A 1 182 ? -15.050 3.415 19.141 1.00 92.50 182 ARG A O 1
ATOM 1506 N N . ILE A 1 183 ? -14.509 3.686 21.310 1.00 92.06 183 ILE A N 1
ATOM 1507 C CA . ILE A 1 183 ? -13.687 2.473 21.413 1.00 92.06 183 ILE A CA 1
ATOM 1508 C C . ILE A 1 183 ? -14.550 1.234 21.148 1.00 92.06 183 ILE A C 1
ATOM 1510 O O . ILE A 1 183 ? -14.169 0.383 20.347 1.00 92.06 183 ILE A O 1
ATOM 1514 N N . GLN A 1 184 ? -15.739 1.154 21.752 1.00 93.44 184 GLN A N 1
ATOM 1515 C CA . GLN A 1 184 ? -16.676 0.047 21.530 1.00 93.44 184 GLN A CA 1
ATOM 1516 C C . GLN A 1 184 ? -17.135 -0.044 20.067 1.00 93.44 184 GLN A C 1
ATOM 1518 O O . GLN A 1 184 ? -17.200 -1.139 19.506 1.00 93.44 184 GLN A O 1
ATOM 1523 N N . GLN A 1 185 ? -17.410 1.092 19.420 1.00 94.81 185 GLN A N 1
ATOM 1524 C CA . GLN A 1 185 ? -17.747 1.136 17.996 1.00 94.81 185 GLN A CA 1
ATOM 1525 C C . GLN A 1 185 ? -16.586 0.637 17.128 1.00 94.81 185 GLN A C 1
ATOM 1527 O O . GLN A 1 185 ? -16.796 -0.219 16.269 1.00 94.81 185 GLN A O 1
ATOM 1532 N N . ALA A 1 186 ? -15.356 1.077 17.388 1.00 95.81 186 ALA A N 1
ATOM 1533 C CA . ALA A 1 186 ? -14.186 0.604 16.654 1.00 95.81 186 ALA A CA 1
ATOM 1534 C C . ALA A 1 186 ? -13.933 -0.902 16.867 1.00 95.81 186 ALA A C 1
ATOM 1536 O O . ALA A 1 186 ? -13.696 -1.637 15.908 1.00 95.81 186 ALA A O 1
ATOM 1537 N N . GLN A 1 187 ? -14.088 -1.402 18.097 1.00 95.88 187 GLN A N 1
ATOM 1538 C CA . GLN A 1 187 ? -14.045 -2.838 18.400 1.00 95.88 187 GLN A CA 1
ATOM 1539 C C . GLN A 1 187 ? -15.117 -3.621 17.638 1.00 95.88 187 GLN A C 1
ATOM 1541 O O . GLN A 1 187 ? -14.850 -4.723 17.156 1.00 95.88 187 GLN A O 1
ATOM 1546 N N . SER A 1 188 ? -16.321 -3.056 17.503 1.00 97.19 188 SER A N 1
ATOM 1547 C CA . SER A 1 188 ? -17.403 -3.665 16.729 1.00 97.19 188 SER A CA 1
ATOM 1548 C C . SER A 1 188 ? -17.041 -3.784 15.247 1.00 97.19 188 SER A C 1
ATOM 1550 O O . SER A 1 188 ? -17.258 -4.843 14.662 1.00 97.19 188 SER A O 1
ATOM 1552 N N . LEU A 1 189 ? -16.401 -2.764 14.659 1.00 96.69 189 LEU A N 1
ATOM 1553 C CA . LEU A 1 189 ? -15.929 -2.802 13.273 1.00 96.69 189 LEU A CA 1
ATOM 1554 C C . LEU A 1 189 ? -14.864 -3.882 13.076 1.00 96.69 189 LEU A C 1
ATOM 1556 O O . LEU A 1 189 ? -14.983 -4.689 12.157 1.00 96.69 189 LEU A O 1
ATOM 1560 N N . ILE A 1 190 ? -13.872 -3.969 13.967 1.00 96.75 190 ILE A N 1
ATOM 1561 C CA . ILE A 1 190 ? -12.839 -5.012 13.878 1.00 96.75 190 ILE A CA 1
ATOM 1562 C C . ILE A 1 190 ? -13.457 -6.406 14.050 1.00 96.75 190 ILE A C 1
ATOM 1564 O O . ILE A 1 190 ? -13.136 -7.323 13.295 1.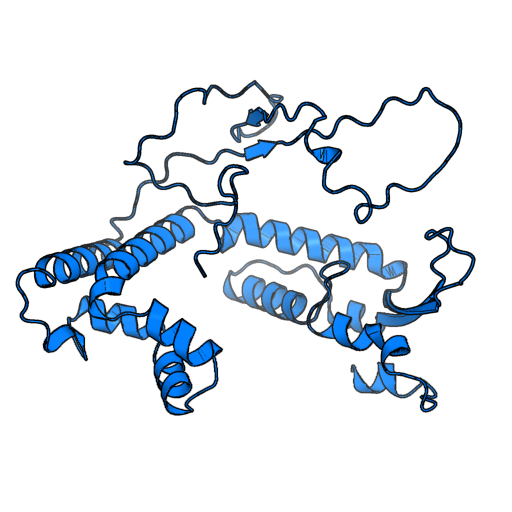00 96.75 190 ILE A O 1
ATOM 1568 N N . ARG A 1 191 ? -14.409 -6.575 14.978 1.00 97.56 191 ARG A N 1
ATOM 1569 C CA . ARG A 1 191 ? -15.143 -7.839 15.146 1.00 97.56 191 ARG A CA 1
ATOM 1570 C C . ARG A 1 191 ? -15.902 -8.229 13.877 1.00 97.56 191 ARG A C 1
ATOM 1572 O O . ARG A 1 191 ? -15.887 -9.397 13.498 1.00 97.56 191 ARG A O 1
ATOM 1579 N N . ARG A 1 192 ? -16.535 -7.266 13.207 1.00 97.88 192 ARG A N 1
ATOM 1580 C CA . ARG A 1 192 ? -17.208 -7.484 11.922 1.00 97.88 192 ARG A CA 1
ATOM 1581 C C . ARG A 1 192 ? -16.228 -7.934 10.837 1.00 97.88 192 ARG A C 1
ATOM 1583 O O . ARG A 1 192 ? -16.516 -8.913 10.155 1.00 97.88 192 ARG A O 1
ATOM 1590 N N . ILE A 1 193 ? -15.044 -7.317 10.745 1.00 97.38 193 ILE A N 1
ATOM 1591 C CA . ILE A 1 193 ? -13.976 -7.752 9.824 1.00 97.38 193 ILE A CA 1
ATOM 1592 C C . ILE A 1 193 ? -13.591 -9.215 10.085 1.00 97.38 193 ILE A C 1
ATOM 1594 O O . ILE A 1 193 ? -13.565 -10.013 9.145 1.00 97.38 193 ILE A O 1
ATOM 1598 N N . LEU A 1 194 ? -13.337 -9.578 11.348 1.00 97.00 194 LEU A N 1
ATOM 1599 C CA . LEU A 1 194 ? -12.957 -10.942 11.741 1.00 97.00 194 LEU A CA 1
ATOM 1600 C C . LEU A 1 194 ? -14.057 -11.969 11.435 1.00 97.00 194 LEU A C 1
ATOM 1602 O O . LEU A 1 194 ? -13.758 -13.076 10.998 1.00 97.00 194 LEU A O 1
ATOM 1606 N N . ASN A 1 195 ? -15.324 -11.581 11.590 1.00 97.56 195 ASN A N 1
ATOM 1607 C CA . ASN A 1 195 ? -16.487 -12.414 11.271 1.00 97.56 195 ASN A CA 1
ATOM 1608 C C . ASN A 1 195 ? -16.895 -12.363 9.790 1.00 97.56 195 ASN A C 1
ATOM 1610 O O . ASN A 1 195 ? -17.914 -12.940 9.415 1.00 97.56 195 ASN A O 1
ATOM 1614 N N . ARG A 1 196 ? -16.121 -11.670 8.947 1.00 96.62 196 ARG A N 1
ATOM 1615 C CA . ARG A 1 196 ? -16.392 -11.470 7.517 1.00 96.62 196 ARG A CA 1
ATOM 1616 C C . ARG A 1 196 ? -17.714 -10.747 7.205 1.00 96.62 196 ARG A C 1
ATOM 1618 O O . ARG A 1 196 ? -18.185 -10.801 6.072 1.00 96.62 196 ARG A O 1
ATOM 1625 N N . ASP A 1 197 ? -18.262 -10.008 8.165 1.00 97.25 197 ASP A N 1
ATOM 1626 C CA . ASP A 1 197 ? -19.379 -9.079 7.968 1.00 97.25 197 ASP A CA 1
ATOM 1627 C C . ASP A 1 197 ? -18.848 -7.732 7.449 1.00 97.25 197 ASP A C 1
ATOM 1629 O O . ASP A 1 197 ? -18.663 -6.762 8.185 1.00 97.25 197 ASP A O 1
ATOM 1633 N N . LEU A 1 198 ? -18.499 -7.709 6.164 1.00 96.19 198 LEU A N 1
ATOM 1634 C CA . LEU A 1 198 ? -17.828 -6.577 5.531 1.00 96.19 198 LEU A CA 1
ATOM 1635 C C . LEU A 1 198 ? -18.817 -5.553 4.968 1.00 96.19 198 LEU A C 1
ATOM 1637 O O . LEU A 1 198 ? -19.981 -5.849 4.703 1.00 96.19 198 LEU A O 1
ATOM 1641 N N . TYR A 1 199 ? -18.325 -4.344 4.700 1.00 94.50 199 TYR A N 1
ATOM 1642 C CA . TYR A 1 199 ? -19.075 -3.384 3.895 1.00 94.50 199 TYR A CA 1
ATOM 1643 C C . TYR A 1 199 ? -19.427 -3.958 2.523 1.00 94.50 199 TYR A C 1
ATOM 1645 O O . TYR A 1 199 ? -18.610 -4.596 1.853 1.00 94.50 199 TYR A O 1
ATOM 1653 N N . THR A 1 200 ? -20.665 -3.703 2.103 1.00 91.69 200 THR A N 1
ATOM 1654 C CA . THR A 1 200 ? -21.161 -4.160 0.809 1.00 91.69 200 THR A CA 1
ATOM 1655 C C . THR A 1 200 ? -20.628 -3.243 -0.280 1.00 91.69 200 THR A C 1
ATOM 1657 O O . THR A 1 200 ? -20.853 -2.035 -0.262 1.00 91.69 200 THR A O 1
ATOM 1660 N N . TYR A 1 201 ? -19.922 -3.826 -1.242 1.00 88.62 201 TYR A N 1
ATOM 1661 C CA . TYR A 1 201 ? -19.527 -3.117 -2.449 1.00 88.62 201 TYR A CA 1
ATOM 1662 C C . TYR A 1 201 ? -20.753 -2.892 -3.338 1.00 88.62 201 TYR A C 1
ATOM 1664 O O . TYR A 1 201 ? -21.448 -3.850 -3.677 1.00 88.62 201 TYR A O 1
ATOM 1672 N N . ILE A 1 202 ? -20.992 -1.636 -3.714 1.00 87.12 202 ILE A N 1
ATOM 1673 C CA . ILE A 1 202 ? -22.131 -1.247 -4.551 1.00 87.12 202 ILE A CA 1
ATOM 1674 C C . ILE A 1 202 ? -21.700 -1.147 -6.012 1.00 87.12 202 ILE A C 1
ATOM 1676 O O . ILE A 1 202 ? -22.230 -1.873 -6.848 1.00 87.12 202 ILE A O 1
ATOM 1680 N N . ASP A 1 203 ? -20.751 -0.259 -6.324 1.00 82.88 203 ASP A N 1
ATOM 1681 C CA . ASP A 1 203 ? -20.266 -0.072 -7.692 1.00 82.88 203 ASP A CA 1
ATOM 1682 C C . ASP A 1 203 ? -18.911 0.658 -7.754 1.00 82.88 203 ASP A C 1
ATOM 1684 O O . ASP A 1 203 ? -18.427 1.201 -6.759 1.00 82.88 203 ASP A O 1
ATOM 1688 N N . SER A 1 204 ? -18.318 0.692 -8.948 1.00 79.31 204 SER A N 1
ATOM 1689 C CA . SER A 1 204 ? -17.152 1.489 -9.329 1.00 79.31 204 SER A CA 1
ATOM 1690 C C . SER A 1 204 ? -17.492 2.403 -10.501 1.00 79.31 204 SER A C 1
ATOM 1692 O O . SER A 1 204 ? -18.032 1.965 -11.519 1.00 79.31 204 SER A O 1
ATOM 1694 N N . VAL A 1 205 ? -17.113 3.672 -10.379 1.00 76.06 205 VAL A N 1
ATOM 1695 C CA . VAL A 1 205 ? -17.290 4.683 -11.423 1.00 76.06 205 VAL A CA 1
ATOM 1696 C C . VAL A 1 205 ? -15.916 5.129 -11.904 1.00 76.06 205 VAL A C 1
ATOM 1698 O O . VAL A 1 205 ? -15.018 5.347 -11.094 1.00 76.06 205 VAL A O 1
ATOM 1701 N N . TYR A 1 206 ? -15.762 5.269 -13.217 1.00 70.00 206 TYR A N 1
ATOM 1702 C CA . TYR A 1 206 ? -14.556 5.794 -13.841 1.00 70.00 206 TYR A CA 1
ATOM 1703 C C . TYR A 1 206 ? -14.845 7.199 -14.347 1.00 70.00 206 TYR A C 1
ATOM 1705 O O . TYR A 1 206 ? -15.755 7.414 -15.142 1.00 70.00 206 TYR A O 1
ATOM 1713 N N . GLU A 1 207 ? -14.087 8.179 -13.883 1.00 68.81 207 GLU A N 1
ATOM 1714 C CA . GLU A 1 207 ? -14.135 9.518 -14.456 1.00 68.81 207 GLU A CA 1
ATOM 1715 C C . GLU A 1 207 ? -13.201 9.551 -15.667 1.00 68.81 207 GLU A C 1
ATOM 1717 O O . GLU A 1 207 ? -12.001 9.315 -15.528 1.00 68.81 207 GLU A O 1
ATOM 1722 N N . MET A 1 208 ? -13.745 9.791 -16.864 1.00 58.66 208 MET A N 1
ATOM 1723 C CA . MET A 1 208 ? -12.923 10.032 -18.047 1.00 58.66 208 MET A CA 1
ATOM 1724 C C . MET A 1 208 ? -12.855 11.528 -18.309 1.00 58.66 208 MET A C 1
ATOM 1726 O O . MET A 1 208 ? -13.853 12.166 -18.645 1.00 58.66 208 MET A O 1
ATOM 1730 N N . THR A 1 209 ? -11.655 12.081 -18.172 1.00 55.03 209 THR A N 1
ATOM 1731 C CA . THR A 1 209 ? -11.334 13.427 -18.632 1.00 55.03 209 THR A CA 1
ATOM 1732 C C . THR A 1 209 ? -10.875 13.350 -20.085 1.00 55.03 209 THR A C 1
ATOM 1734 O O . THR A 1 209 ? -9.836 12.774 -20.405 1.00 55.03 209 THR A O 1
ATOM 1737 N N . TYR A 1 210 ? -11.676 13.908 -20.992 1.00 52.19 210 TYR A N 1
ATOM 1738 C CA . TYR A 1 210 ? -11.275 14.073 -22.385 1.00 52.19 210 TYR A CA 1
ATOM 1739 C C . TYR A 1 210 ? -10.479 15.367 -22.521 1.00 52.19 210 TYR A C 1
ATOM 1741 O O . TYR A 1 210 ? -11.008 16.453 -22.304 1.00 52.19 210 TYR A O 1
ATOM 1749 N N . TYR A 1 211 ? -9.218 15.257 -22.926 1.00 51.50 211 TYR A N 1
ATOM 1750 C CA . TYR A 1 211 ? -8.482 16.395 -23.460 1.00 51.50 211 TYR A CA 1
ATOM 1751 C C . TYR A 1 211 ? -8.750 16.428 -24.961 1.00 51.50 211 TYR A C 1
ATOM 1753 O O . TYR A 1 211 ? -8.237 15.587 -25.701 1.00 51.50 211 TYR A O 1
ATOM 1761 N N . ALA A 1 212 ? -9.608 17.346 -25.412 1.00 40.78 212 ALA A N 1
ATOM 1762 C CA . ALA A 1 212 ? -9.795 17.559 -26.840 1.00 40.78 212 ALA A CA 1
ATOM 1763 C C . ALA A 1 212 ? -8.441 17.978 -27.446 1.00 40.78 212 ALA A C 1
ATOM 1765 O O . ALA A 1 212 ? -7.829 18.925 -26.941 1.00 40.78 212 ALA A O 1
ATOM 1766 N N . PRO A 1 213 ? -7.941 17.295 -28.493 1.00 44.91 213 PRO A N 1
ATOM 1767 C CA . PRO A 1 213 ? -6.785 17.790 -29.218 1.00 44.91 213 PRO A CA 1
ATOM 1768 C C . PRO A 1 213 ? -7.163 19.152 -29.801 1.00 44.91 213 PRO A C 1
ATOM 1770 O O . PRO A 1 213 ? -8.193 19.289 -30.464 1.00 44.91 213 PRO A O 1
ATOM 1773 N N . ILE A 1 214 ? -6.361 20.173 -29.498 1.00 43.72 214 ILE A N 1
ATOM 1774 C CA . ILE A 1 214 ? -6.506 21.505 -30.088 1.00 43.72 214 ILE A CA 1
ATOM 1775 C C . ILE A 1 214 ? -6.475 21.306 -31.604 1.00 43.72 214 ILE A C 1
ATOM 1777 O O . ILE A 1 214 ? -5.517 20.738 -32.126 1.00 43.72 214 ILE A O 1
ATOM 1781 N N . GLY A 1 215 ? -7.558 21.695 -32.280 1.00 38.09 215 GLY A N 1
ATOM 1782 C CA . GLY A 1 215 ? -7.732 21.468 -33.709 1.00 38.09 215 GLY A CA 1
ATOM 1783 C C . GLY A 1 215 ? -6.528 21.965 -34.503 1.00 38.09 215 GLY A C 1
ATOM 1784 O O . GLY A 1 215 ? -6.081 23.100 -34.329 1.00 38.09 215 GLY A O 1
ATOM 1785 N N . GLU A 1 216 ? -6.018 21.102 -35.377 1.00 38.44 216 GLU A N 1
ATOM 1786 C CA . GLU A 1 216 ? -5.071 21.447 -36.430 1.00 38.44 216 GLU A CA 1
ATOM 1787 C C . GLU A 1 216 ? -5.717 22.485 -37.349 1.00 38.44 216 GLU A C 1
ATOM 1789 O O . GLU A 1 216 ? -6.418 22.135 -38.287 1.00 38.44 216 GLU A O 1
ATOM 1794 N N . ASN A 1 217 ? -5.559 23.764 -37.027 1.00 36.50 217 ASN A N 1
ATOM 1795 C CA . ASN A 1 217 ? -5.705 24.895 -37.940 1.00 36.50 217 ASN A CA 1
ATOM 1796 C C . ASN A 1 217 ? -5.121 26.131 -37.254 1.00 36.50 217 ASN A C 1
ATOM 1798 O O . ASN A 1 217 ? -5.853 27.005 -36.806 1.00 36.50 217 ASN A O 1
ATOM 1802 N N . ASN A 1 218 ? -3.794 26.155 -37.113 1.00 32.72 218 ASN A N 1
ATOM 1803 C CA . ASN A 1 218 ? -2.976 27.359 -37.241 1.00 32.72 218 ASN A CA 1
ATOM 1804 C C . ASN A 1 218 ? -1.500 26.954 -37.321 1.00 32.72 218 ASN A C 1
ATOM 1806 O O . ASN A 1 218 ? -0.985 26.185 -36.515 1.00 32.72 218 ASN A O 1
ATOM 1810 N N . SER A 1 219 ? -0.840 27.455 -38.355 1.00 30.81 219 SER A N 1
ATOM 1811 C CA . SER A 1 219 ? 0.565 27.251 -38.678 1.00 30.81 219 SER A CA 1
ATOM 1812 C C . SER A 1 219 ? 1.516 27.777 -37.592 1.00 30.81 219 SER A C 1
ATOM 1814 O O . SER A 1 219 ? 1.412 28.939 -37.204 1.00 30.81 219 SER A O 1
ATOM 1816 N N . HIS A 1 220 ? 2.508 26.937 -37.266 1.00 32.28 220 HIS A N 1
ATOM 1817 C CA . HIS A 1 220 ? 3.809 27.180 -36.611 1.00 32.28 220 HIS A CA 1
ATOM 1818 C C . HIS A 1 220 ? 4.001 26.844 -35.117 1.00 32.28 220 HIS A C 1
ATOM 1820 O O . HIS A 1 220 ? 3.065 26.892 -34.324 1.00 32.28 220 HIS A O 1
ATOM 1826 N N . PRO A 1 221 ? 5.225 26.387 -34.759 1.00 39.16 221 PRO A N 1
ATOM 1827 C CA . PRO A 1 221 ? 5.429 25.303 -33.811 1.00 39.16 221 PRO A CA 1
ATOM 1828 C C . PRO A 1 221 ? 6.043 25.815 -32.512 1.00 39.16 221 PRO A C 1
ATOM 1830 O O . PRO A 1 221 ? 7.137 26.355 -32.549 1.00 39.16 221 PRO A O 1
ATOM 1833 N N . HIS A 1 222 ? 5.424 25.578 -31.358 1.00 32.81 222 HIS A N 1
ATOM 1834 C CA . HIS A 1 222 ? 6.170 25.579 -30.101 1.00 32.81 222 HIS A CA 1
ATOM 1835 C C . HIS A 1 222 ? 5.553 24.617 -29.086 1.00 32.81 222 HIS A C 1
ATOM 1837 O O . HIS A 1 222 ? 4.370 24.667 -28.762 1.00 32.81 222 HIS A O 1
ATOM 1843 N N . SER A 1 223 ? 6.428 23.730 -28.614 1.00 31.58 223 SER A N 1
ATOM 1844 C CA . SER A 1 223 ? 6.322 22.813 -27.484 1.00 31.58 223 SER A CA 1
ATOM 1845 C C . SER A 1 223 ? 5.365 23.271 -26.378 1.00 31.58 223 SER A C 1
ATOM 1847 O O . SER A 1 223 ? 5.560 24.326 -25.767 1.00 31.58 223 SER A O 1
ATOM 1849 N N . PHE A 1 224 ? 4.399 22.418 -26.042 1.00 32.69 224 PHE A N 1
ATOM 1850 C CA . PHE A 1 224 ? 3.623 22.538 -24.813 1.00 32.69 224 PHE A CA 1
ATOM 1851 C C . PHE A 1 224 ? 4.574 22.369 -23.618 1.00 32.69 224 PHE A C 1
ATOM 1853 O O . PHE A 1 224 ? 5.058 21.274 -23.343 1.00 32.69 224 PHE A O 1
ATOM 1860 N N . ASN A 1 225 ? 4.888 23.463 -22.925 1.00 30.53 225 ASN A N 1
ATOM 1861 C CA . ASN A 1 225 ? 5.711 23.440 -21.721 1.00 30.53 225 ASN A CA 1
ATOM 1862 C C . ASN A 1 225 ? 4.783 23.570 -20.498 1.00 30.53 225 ASN A C 1
ATOM 1864 O O . ASN A 1 225 ? 4.344 24.682 -20.187 1.00 30.53 225 ASN A O 1
ATOM 1868 N N . PRO A 1 226 ? 4.463 22.473 -19.783 1.00 36.25 226 PRO A N 1
ATOM 1869 C CA . PRO A 1 226 ? 3.449 22.467 -18.722 1.00 36.25 226 PRO A CA 1
ATOM 1870 C C . PRO A 1 226 ? 3.846 23.282 -17.478 1.00 36.25 226 PRO A C 1
ATOM 1872 O O . PRO A 1 226 ? 3.080 23.373 -16.525 1.00 36.25 226 PRO A O 1
ATOM 1875 N N . LYS A 1 227 ? 5.036 23.897 -17.469 1.00 36.81 227 LYS A N 1
ATOM 1876 C CA . LYS A 1 227 ? 5.558 24.690 -16.348 1.00 36.81 227 LYS A CA 1
ATOM 1877 C C . LYS A 1 227 ? 5.298 26.197 -16.447 1.00 36.81 227 LYS A C 1
ATOM 1879 O O . LYS A 1 227 ? 5.534 26.887 -15.461 1.00 36.81 227 LYS A O 1
ATOM 1884 N N . LYS A 1 228 ? 4.839 26.730 -17.591 1.00 32.59 228 LYS A N 1
ATOM 1885 C CA . LYS A 1 228 ? 4.709 28.193 -17.791 1.00 32.59 228 LYS A CA 1
ATOM 1886 C C . LYS A 1 228 ? 3.287 28.761 -17.695 1.00 32.59 228 LYS A C 1
ATOM 1888 O O . LYS A 1 228 ? 3.161 29.969 -17.550 1.00 32.59 228 LYS A O 1
ATOM 1893 N N . PHE A 1 229 ? 2.234 27.939 -17.682 1.00 30.05 229 PHE A N 1
ATOM 1894 C CA . PHE A 1 229 ? 0.853 28.436 -17.559 1.00 30.05 229 PHE A CA 1
ATOM 1895 C C . PHE A 1 229 ? -0.029 27.515 -16.701 1.00 30.05 229 PHE A C 1
ATOM 1897 O O . PHE A 1 229 ? -0.821 26.749 -17.244 1.00 30.05 229 PHE A O 1
ATOM 1904 N N . PRO A 1 230 ? 0.051 27.596 -15.360 1.00 35.00 230 PRO A N 1
ATOM 1905 C CA . PRO A 1 230 ? -0.866 26.852 -14.497 1.00 35.00 230 PRO A CA 1
ATOM 1906 C C . PRO A 1 230 ? -2.306 27.393 -14.570 1.00 35.00 230 PRO A C 1
ATOM 1908 O O . PRO A 1 230 ? -3.246 26.663 -14.279 1.00 35.00 230 PRO A O 1
ATOM 1911 N N . ASN A 1 231 ? -2.492 28.648 -15.003 1.00 32.81 231 ASN A N 1
ATOM 1912 C CA . ASN A 1 231 ? -3.789 29.330 -14.947 1.00 32.81 231 ASN A CA 1
ATOM 1913 C C . ASN A 1 231 ? -4.606 29.288 -16.251 1.00 32.81 231 ASN A C 1
ATOM 1915 O O . ASN A 1 231 ? -5.789 29.594 -16.197 1.00 32.81 231 ASN A O 1
ATOM 1919 N N . LEU A 1 232 ? -4.031 28.888 -17.396 1.00 30.81 232 LEU A N 1
ATOM 1920 C CA . LEU A 1 232 ? -4.778 28.801 -18.668 1.00 30.81 232 LEU A CA 1
ATOM 1921 C C . LEU A 1 232 ? -5.449 27.430 -18.883 1.00 30.81 232 LEU A C 1
ATOM 1923 O O . LEU A 1 232 ? -6.347 27.295 -19.706 1.00 30.81 232 LEU A O 1
ATOM 1927 N N . ILE A 1 233 ? -5.045 26.412 -18.113 1.00 36.38 233 ILE A N 1
ATOM 1928 C CA . ILE A 1 233 ? -5.676 25.079 -18.111 1.00 36.38 233 ILE A CA 1
ATOM 1929 C C . ILE A 1 233 ? -7.070 25.132 -17.452 1.00 36.38 233 ILE A C 1
ATOM 1931 O O . ILE A 1 233 ? -7.886 24.239 -17.654 1.00 36.38 233 ILE A O 1
ATOM 1935 N N . ASN A 1 234 ? -7.379 26.205 -16.715 1.00 34.31 234 ASN A N 1
ATOM 1936 C CA . ASN A 1 234 ? -8.614 26.329 -15.942 1.00 34.31 234 ASN A CA 1
ATOM 1937 C C . ASN A 1 234 ? -9.842 26.812 -16.738 1.00 34.31 234 ASN A C 1
ATOM 1939 O O . ASN A 1 234 ? -10.920 26.862 -16.156 1.00 34.31 234 ASN A O 1
ATOM 1943 N N . GLU A 1 235 ? -9.726 27.142 -18.030 1.00 31.47 235 GLU A N 1
ATOM 1944 C CA . GLU A 1 235 ? -10.858 27.686 -18.814 1.00 31.47 235 GLU A CA 1
ATOM 1945 C C . GLU A 1 235 ? -11.188 26.933 -20.113 1.00 31.47 235 GLU A C 1
ATOM 1947 O O . GLU A 1 235 ? -12.100 27.325 -20.839 1.00 31.47 235 GLU A O 1
ATOM 1952 N N . VAL A 1 236 ? -10.530 25.806 -20.401 1.00 32.75 236 VAL A N 1
ATOM 1953 C CA . VAL A 1 236 ? -10.937 24.938 -21.518 1.00 32.75 236 VAL A CA 1
ATOM 1954 C C . VAL A 1 236 ? -11.892 23.874 -20.981 1.00 32.75 236 VAL A C 1
ATOM 1956 O O . VAL A 1 236 ? -11.456 22.828 -20.515 1.00 32.75 236 VAL A O 1
ATOM 19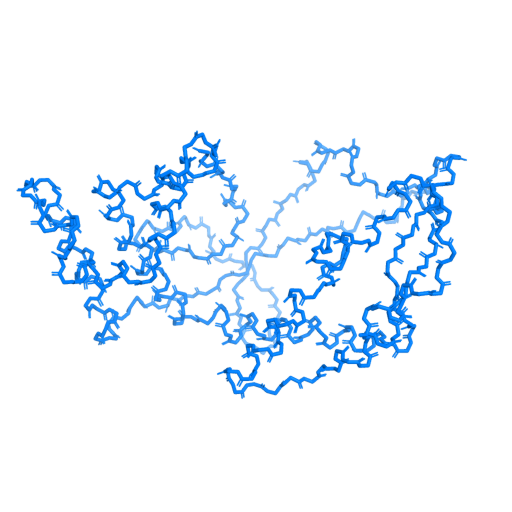59 N N . ALA A 1 237 ? -13.186 24.213 -20.988 1.00 33.72 237 ALA A N 1
ATOM 1960 C CA . ALA A 1 237 ? -14.364 23.369 -20.745 1.00 33.72 237 ALA A CA 1
ATOM 1961 C C . ALA A 1 237 ? -14.068 21.933 -20.258 1.00 33.72 237 ALA A C 1
ATOM 1963 O O . ALA A 1 237 ? -14.060 20.973 -21.030 1.00 33.72 237 ALA A O 1
ATOM 1964 N N . THR A 1 238 ? -13.855 21.780 -18.951 1.00 34.44 238 THR A N 1
ATOM 1965 C CA . THR A 1 238 ? -13.798 20.477 -18.285 1.00 34.44 238 THR A CA 1
ATOM 1966 C C . THR A 1 238 ? -15.212 19.901 -18.173 1.00 34.44 238 THR A C 1
ATOM 1968 O O . THR A 1 238 ? -15.848 20.006 -17.125 1.00 34.44 238 THR A O 1
ATOM 1971 N N . GLU A 1 239 ? -15.741 19.305 -19.240 1.00 35.75 239 GLU A N 1
ATOM 1972 C CA . GLU A 1 239 ? -16.905 18.420 -19.116 1.00 35.75 239 GLU A CA 1
ATOM 1973 C C . GLU A 1 239 ? -16.416 17.036 -18.663 1.00 35.75 239 GLU A C 1
ATOM 1975 O O . GLU A 1 239 ? -15.998 16.201 -19.467 1.00 35.75 239 GLU A O 1
ATOM 1980 N N . SER A 1 240 ? -16.419 16.794 -17.350 1.00 36.44 240 SER A N 1
ATOM 1981 C CA . SER A 1 240 ? -16.145 15.471 -16.789 1.00 36.44 240 SER A CA 1
ATOM 1982 C C . SER A 1 240 ? -17.341 14.545 -17.028 1.00 36.44 240 SER A C 1
ATOM 1984 O O . SER A 1 240 ? -18.395 14.643 -16.401 1.00 36.44 240 SER A O 1
ATOM 1986 N N . LEU A 1 241 ? -17.186 13.606 -17.959 1.00 37.44 241 LEU A N 1
ATOM 1987 C CA . LEU A 1 241 ? -18.138 12.516 -18.144 1.00 37.44 241 LEU A CA 1
ATOM 1988 C C . LEU A 1 241 ? -17.728 11.367 -17.220 1.00 37.44 241 LEU A C 1
ATOM 1990 O O . LEU A 1 241 ? -16.800 10.607 -17.501 1.00 37.44 241 LEU A O 1
ATOM 1994 N N . THR A 1 242 ? -18.431 11.234 -16.097 1.00 38.94 242 THR A N 1
ATOM 1995 C CA . THR A 1 242 ? -18.362 10.021 -15.277 1.00 38.94 242 THR A CA 1
ATOM 1996 C C . THR A 1 242 ? -18.979 8.862 -16.070 1.00 38.94 242 THR A C 1
ATOM 1998 O O . THR A 1 242 ? -20.029 8.989 -16.686 1.00 38.94 242 THR A O 1
ATOM 2001 N N . LEU A 1 243 ? -18.311 7.723 -16.163 1.00 39.75 243 LEU A N 1
ATOM 2002 C CA . LEU A 1 243 ? -18.780 6.566 -16.921 1.00 39.75 243 LEU A CA 1
ATOM 2003 C C . LEU A 1 243 ? -18.645 5.323 -16.039 1.00 39.75 243 LEU A C 1
ATOM 2005 O O . LEU A 1 243 ? -17.618 5.091 -15.404 1.00 39.75 243 LEU A O 1
ATOM 2009 N N . ARG A 1 244 ? -19.710 4.518 -15.947 1.00 35.88 244 ARG A N 1
ATOM 2010 C CA . ARG A 1 244 ? -19.655 3.221 -15.253 1.00 35.88 244 ARG A CA 1
ATOM 2011 C C . ARG A 1 244 ? -18.953 2.187 -16.129 1.00 35.88 244 ARG A C 1
ATOM 2013 O O . ARG A 1 244 ? -19.147 2.155 -17.343 1.00 35.88 244 ARG A O 1
ATOM 2020 N N . SER A 1 245 ? -18.186 1.306 -15.494 1.00 36.09 245 SER A N 1
ATOM 2021 C CA . SER A 1 245 ? -17.666 0.092 -16.127 1.00 36.09 245 SER A CA 1
ATOM 2022 C C . SER A 1 245 ? -18.827 -0.858 -16.424 1.00 36.09 245 SER A C 1
ATOM 2024 O O . SER A 1 245 ? -19.496 -1.319 -15.501 1.00 36.09 245 SER A O 1
ATOM 2026 N N . MET A 1 246 ? -19.039 -1.193 -17.693 1.00 36.34 246 MET A N 1
ATOM 2027 C CA . MET A 1 246 ? -19.885 -2.311 -18.110 1.00 36.34 246 MET A CA 1
ATOM 2028 C C . MET A 1 246 ? -19.036 -3.236 -18.979 1.00 36.34 246 MET A C 1
ATOM 2030 O O . MET A 1 246 ? -18.294 -2.780 -19.850 1.00 36.34 246 MET A O 1
ATOM 2034 N N . GLY A 1 247 ? -19.103 -4.536 -18.696 1.00 33.44 247 GLY A N 1
ATOM 2035 C CA . GLY A 1 247 ? -18.380 -5.555 -19.447 1.00 33.44 247 GLY A CA 1
ATOM 2036 C C . GLY A 1 247 ? -18.703 -5.532 -20.944 1.00 33.44 247 GLY A C 1
ATOM 2037 O O . GLY A 1 247 ? -19.807 -5.182 -21.346 1.00 33.44 247 GLY A O 1
ATOM 2038 N N . LEU A 1 248 ? -17.700 -5.932 -21.733 1.00 35.47 248 LEU A N 1
ATOM 2039 C CA . LEU A 1 248 ? -17.766 -6.405 -23.121 1.00 35.47 248 LEU A CA 1
ATOM 2040 C C . LEU A 1 248 ? -18.776 -5.688 -24.045 1.00 35.47 248 LEU A C 1
ATOM 2042 O O . LEU A 1 248 ? -19.906 -6.127 -24.229 1.00 35.47 248 LEU A O 1
ATOM 2046 N N . GLY A 1 249 ? -18.288 -4.670 -24.762 1.00 35.88 249 GLY A N 1
ATOM 2047 C CA . GLY A 1 249 ? -18.712 -4.435 -26.150 1.00 35.88 249 GLY A CA 1
ATOM 2048 C C . GLY A 1 249 ? -19.817 -3.411 -26.416 1.00 35.88 249 GLY A C 1
ATOM 2049 O O . GLY A 1 249 ? -20.237 -3.291 -27.563 1.00 35.88 249 GLY A O 1
ATOM 2050 N N . LEU A 1 250 ? -20.266 -2.634 -25.431 1.00 33.19 250 LEU A N 1
ATOM 2051 C CA . LEU A 1 250 ? -21.200 -1.526 -25.667 1.00 33.19 250 LEU A CA 1
ATOM 2052 C C . LEU A 1 250 ? -20.512 -0.203 -25.320 1.00 33.19 250 LEU A C 1
ATOM 2054 O O . LEU A 1 250 ? -20.046 -0.019 -24.200 1.00 33.19 250 LEU A O 1
ATOM 2058 N N . GLY A 1 251 ? -20.394 0.686 -26.312 1.00 36.53 251 GLY A N 1
ATOM 2059 C CA . GLY A 1 251 ? -19.677 1.961 -26.205 1.00 36.53 251 GLY A CA 1
ATOM 2060 C C . GLY A 1 251 ? -20.168 2.885 -25.074 1.00 36.53 251 GLY A C 1
ATOM 2061 O O . GLY A 1 251 ? -21.224 2.650 -24.479 1.00 36.53 251 GLY A O 1
ATOM 2062 N N . PRO A 1 252 ? -19.410 3.955 -24.770 1.00 37.16 252 PRO A N 1
ATOM 2063 C CA . PRO A 1 252 ? -19.652 4.812 -23.612 1.00 37.16 252 PRO A CA 1
ATOM 2064 C C . PRO A 1 252 ? -21.028 5.495 -23.690 1.00 37.16 252 PRO A C 1
ATOM 2066 O O . PRO A 1 252 ? -21.311 6.253 -24.616 1.00 37.16 252 PRO A O 1
ATOM 2069 N N . ARG A 1 253 ? -21.890 5.246 -22.696 1.00 36.38 253 ARG A N 1
ATOM 2070 C CA . ARG A 1 253 ? -23.160 5.966 -22.489 1.00 36.38 253 ARG A CA 1
ATOM 2071 C C . ARG A 1 253 ? -23.003 6.955 -21.337 1.00 36.38 253 ARG A C 1
ATOM 2073 O O . ARG A 1 253 ? -22.523 6.547 -20.288 1.00 36.38 253 ARG A O 1
ATOM 2080 N N . LYS A 1 254 ? -23.430 8.214 -21.524 1.00 36.19 254 LYS A N 1
ATOM 2081 C CA . LYS A 1 254 ? -23.386 9.301 -20.519 1.00 36.19 254 LYS A CA 1
ATOM 2082 C C . LYS A 1 254 ? -23.825 8.832 -19.118 1.00 36.19 254 LYS A C 1
ATOM 2084 O O . LYS A 1 254 ? -24.826 8.126 -18.999 1.00 36.19 254 LYS A O 1
ATOM 2089 N N . SER A 1 255 ? -23.091 9.259 -18.084 1.00 43.69 255 SER A N 1
ATOM 2090 C CA . SER A 1 255 ? -23.417 9.022 -16.669 1.00 43.69 255 SER A CA 1
ATOM 2091 C C . SER A 1 255 ? -24.842 9.412 -16.311 1.00 43.69 255 SER A C 1
ATOM 2093 O O . SER A 1 255 ? -25.309 10.474 -16.714 1.00 43.69 255 SER A O 1
ATOM 2095 N N . LEU A 1 256 ? -25.469 8.625 -15.440 1.00 38.78 256 LEU A N 1
ATOM 2096 C CA . LEU A 1 256 ? -26.704 8.990 -14.737 1.00 38.78 256 LEU A CA 1
ATOM 2097 C C . LEU A 1 256 ? -26.442 9.619 -13.354 1.00 38.78 256 LEU A C 1
ATOM 2099 O O . LEU A 1 256 ? -27.386 9.915 -12.629 1.00 38.78 256 LEU A O 1
ATOM 2103 N N . CYS A 1 257 ? -25.185 9.833 -12.953 1.00 42.38 257 CYS A N 1
ATOM 2104 C CA . CYS A 1 257 ? -24.860 10.388 -11.637 1.00 42.38 257 CYS A CA 1
ATOM 2105 C C . CYS A 1 257 ? -24.897 11.928 -11.645 1.00 42.38 257 CYS A C 1
ATOM 2107 O O . CYS A 1 257 ? -23.851 12.567 -11.600 1.00 42.38 257 CYS A O 1
ATOM 2109 N N . TYR A 1 258 ? -26.097 12.518 -11.711 1.00 46.81 258 TYR A N 1
ATOM 2110 C CA . TYR A 1 258 ? -26.313 13.953 -11.441 1.00 46.81 258 TYR A CA 1
ATOM 2111 C C . TYR A 1 258 ? -26.611 14.249 -9.960 1.00 46.81 258 TYR A C 1
ATOM 2113 O O . TYR A 1 258 ? -26.567 15.406 -9.549 1.00 46.81 258 TYR A O 1
ATOM 2121 N N . GLU A 1 259 ? -26.889 13.229 -9.144 1.00 49.56 259 GLU A N 1
ATOM 2122 C CA . GLU A 1 259 ? -27.177 13.405 -7.718 1.00 49.56 259 GLU A CA 1
ATOM 2123 C C . GLU A 1 259 ? -25.912 13.233 -6.857 1.00 49.56 259 GLU A C 1
ATOM 2125 O O . GLU A 1 259 ? -25.126 12.308 -7.100 1.00 49.56 259 GLU A O 1
ATOM 2130 N N . PRO A 1 260 ? -25.693 14.098 -5.845 1.00 57.06 260 PRO A N 1
ATOM 2131 C CA . PRO A 1 260 ? -24.582 13.951 -4.915 1.00 57.06 260 PRO A CA 1
ATOM 2132 C C . PRO A 1 260 ? -24.697 12.620 -4.168 1.00 57.06 260 PRO A C 1
ATOM 2134 O O . PRO A 1 260 ? -25.766 12.243 -3.685 1.00 57.06 260 PRO A O 1
ATOM 2137 N N . ILE A 1 261 ? -23.580 11.901 -4.065 1.00 61.25 261 ILE A N 1
ATOM 2138 C CA . ILE A 1 261 ? -23.519 10.628 -3.344 1.00 61.25 261 ILE A CA 1
ATOM 2139 C C . ILE A 1 261 ? -23.893 10.889 -1.877 1.00 61.25 261 ILE A C 1
ATOM 2141 O O . ILE A 1 261 ? -23.284 11.730 -1.218 1.00 61.25 261 ILE A O 1
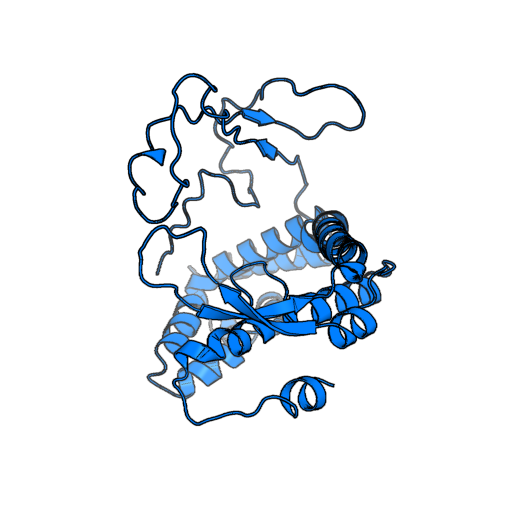ATOM 2145 N N . SER A 1 262 ? -24.911 10.181 -1.373 1.00 64.44 262 SER A N 1
ATOM 2146 C CA . SER A 1 262 ? -25.358 10.299 0.023 1.00 64.44 262 SER A CA 1
ATOM 2147 C C . SER A 1 262 ? -24.196 10.055 1.001 1.00 64.44 262 SER A C 1
ATOM 2149 O O . SER A 1 262 ? -23.407 9.136 0.768 1.00 64.44 262 SER A O 1
ATOM 2151 N N . PRO A 1 263 ? -24.120 10.784 2.135 1.00 63.06 263 PRO A N 1
ATOM 2152 C CA . PRO A 1 263 ? -23.058 10.621 3.136 1.00 63.06 263 PRO A CA 1
ATOM 2153 C C . PRO A 1 263 ? -23.036 9.235 3.799 1.00 63.06 263 PRO A C 1
ATOM 2155 O O . PRO A 1 263 ? -22.083 8.899 4.491 1.00 63.06 263 PRO A O 1
ATOM 2158 N N . HIS A 1 264 ? -24.075 8.419 3.592 1.00 67.75 264 HIS A N 1
ATOM 2159 C CA . HIS A 1 264 ? -24.111 7.028 4.048 1.00 67.75 264 HIS A CA 1
ATOM 2160 C C . HIS A 1 264 ? -23.203 6.102 3.224 1.00 67.75 264 HIS A C 1
ATOM 2162 O O . HIS A 1 264 ? -22.945 4.974 3.639 1.00 67.75 264 HIS A O 1
ATOM 2168 N N . TYR A 1 265 ? -22.734 6.548 2.056 1.00 73.19 265 TYR A N 1
ATOM 2169 C CA . TYR A 1 265 ? -21.840 5.781 1.199 1.00 73.19 265 TYR A CA 1
ATOM 2170 C C . TYR A 1 265 ? -20.413 6.292 1.326 1.00 73.19 265 TYR A C 1
ATOM 2172 O O . TYR A 1 265 ? -20.155 7.492 1.249 1.00 73.19 265 TYR A O 1
ATOM 2180 N N . ARG A 1 266 ? -19.467 5.361 1.456 1.00 74.00 266 ARG A N 1
ATOM 2181 C CA . ARG A 1 266 ? -18.044 5.688 1.467 1.00 74.00 266 ARG A CA 1
ATOM 2182 C C . ARG A 1 266 ? -17.444 5.484 0.082 1.00 74.00 266 ARG A C 1
ATOM 2184 O O . ARG A 1 266 ? -17.549 4.402 -0.493 1.00 74.00 266 ARG A O 1
ATOM 2191 N N . THR A 1 267 ? -16.808 6.521 -0.449 1.00 74.44 267 THR A N 1
ATOM 2192 C CA . THR A 1 267 ? -16.131 6.495 -1.750 1.00 74.44 267 THR A CA 1
ATOM 2193 C C . THR A 1 267 ? -14.629 6.332 -1.564 1.00 74.44 267 THR A C 1
ATOM 2195 O O . THR A 1 267 ? -14.021 7.072 -0.794 1.00 74.44 267 THR A O 1
ATOM 2198 N N . PHE A 1 268 ? -14.021 5.404 -2.303 1.00 66.94 268 PHE A N 1
ATOM 2199 C CA . PHE A 1 268 ? -12.572 5.191 -2.321 1.00 66.94 268 PHE A CA 1
ATOM 2200 C C . PHE A 1 268 ? -12.025 5.394 -3.733 1.00 66.94 268 PHE A C 1
ATOM 2202 O O . PHE A 1 268 ? -12.542 4.812 -4.684 1.00 66.94 268 PHE A O 1
ATOM 2209 N N . GLY A 1 269 ? -10.977 6.211 -3.857 1.00 61.12 269 GLY A N 1
ATOM 2210 C CA . GLY A 1 269 ? -10.334 6.551 -5.127 1.00 61.12 269 GLY A CA 1
ATOM 2211 C C . GLY A 1 269 ? -10.028 8.045 -5.256 1.00 61.12 269 GLY A C 1
ATOM 2212 O O . GLY A 1 269 ? -10.482 8.865 -4.457 1.00 61.12 269 GLY A O 1
ATOM 2213 N N . VAL A 1 270 ? -9.240 8.400 -6.271 1.00 46.41 270 VAL A N 1
ATOM 2214 C CA . VAL A 1 270 ? -8.972 9.796 -6.636 1.00 46.41 270 VAL A CA 1
ATOM 2215 C C . VAL A 1 270 ? -10.129 10.269 -7.514 1.00 46.41 270 VAL A C 1
ATOM 2217 O O . VAL A 1 270 ? -10.120 10.056 -8.720 1.00 46.41 270 VAL A O 1
ATOM 2220 N N . THR A 1 271 ? -11.163 10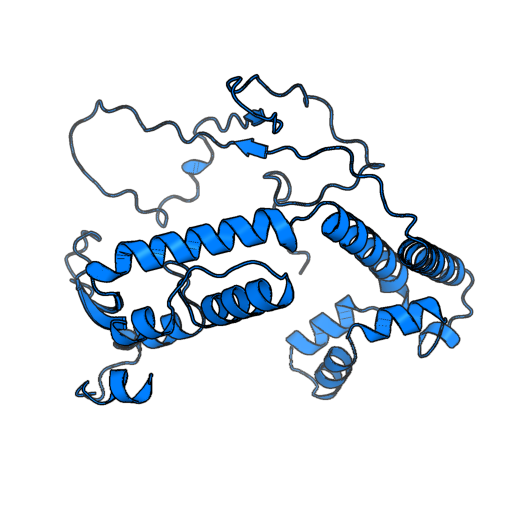.853 -6.917 1.00 37.81 271 THR A N 1
ATOM 2221 C CA . THR A 1 271 ? -12.142 11.651 -7.670 1.00 37.81 271 THR A CA 1
ATOM 2222 C C . THR A 1 271 ? -11.559 13.041 -7.890 1.00 37.81 271 THR A C 1
ATOM 2224 O O . THR A 1 271 ? -10.942 13.572 -6.966 1.00 37.81 271 THR A O 1
ATOM 2227 N N . SER A 1 272 ? -11.777 13.669 -9.047 1.00 35.62 272 SER A N 1
ATOM 2228 C CA . SER A 1 272 ? -11.356 15.059 -9.316 1.00 35.62 272 SER A CA 1
ATOM 2229 C C . SER A 1 272 ? -11.824 16.069 -8.247 1.00 35.62 272 SER A C 1
ATOM 2231 O O . SER A 1 272 ? -11.172 17.086 -8.012 1.00 35.62 272 SER A O 1
ATOM 2233 N N . ASN A 1 273 ? -12.903 15.743 -7.526 1.00 31.16 273 ASN A N 1
ATOM 2234 C CA . ASN A 1 273 ? -13.436 16.514 -6.399 1.00 31.16 273 ASN A CA 1
ATOM 2235 C C . ASN A 1 273 ? -12.726 16.295 -5.054 1.00 31.16 273 ASN A C 1
ATOM 2237 O O . ASN A 1 273 ? -12.900 17.102 -4.145 1.00 31.16 273 ASN A O 1
ATOM 2241 N N . ASN A 1 274 ? -11.871 15.279 -4.933 1.00 32.50 274 ASN A N 1
ATOM 2242 C CA . ASN A 1 274 ? -10.884 15.217 -3.862 1.00 32.50 274 ASN A CA 1
ATOM 2243 C C . ASN A 1 274 ? -9.661 15.999 -4.338 1.00 32.50 274 ASN A C 1
ATOM 2245 O O . ASN A 1 274 ? -8.591 15.439 -4.585 1.00 32.50 274 ASN A O 1
ATOM 2249 N N . LYS A 1 275 ? -9.808 17.331 -4.429 1.00 28.50 275 LYS A N 1
ATOM 2250 C CA . LYS A 1 275 ? -8.654 18.188 -4.160 1.00 28.50 275 LYS A CA 1
ATOM 2251 C C . LYS A 1 275 ? -8.114 17.679 -2.841 1.00 28.50 275 LYS A C 1
ATOM 2253 O O . LYS A 1 275 ? -8.821 17.720 -1.840 1.00 28.50 275 LYS A O 1
ATOM 2258 N N . VAL A 1 276 ? -6.909 17.128 -2.892 1.00 28.97 276 VAL A N 1
ATOM 2259 C CA . VAL A 1 276 ? -6.122 16.762 -1.729 1.00 28.97 276 VAL A CA 1
ATOM 2260 C C . VAL A 1 276 ? -5.995 18.036 -0.904 1.00 28.97 276 VAL A C 1
ATOM 2262 O O . VAL A 1 276 ? -5.086 18.841 -1.092 1.00 28.97 276 VAL A O 1
ATOM 2265 N N . SER A 1 277 ? -6.959 18.269 -0.019 1.00 24.22 277 SER A N 1
ATOM 2266 C CA . SER A 1 277 ? -6.761 19.055 1.172 1.00 24.22 277 SER A CA 1
ATOM 2267 C C . SER A 1 277 ? -5.777 18.226 1.972 1.00 24.22 277 SER A C 1
ATOM 2269 O O . SER A 1 277 ? -6.139 17.362 2.766 1.00 24.22 277 SER A O 1
ATOM 2271 N N . TYR A 1 278 ? -4.496 18.462 1.695 1.00 25.81 278 TYR A N 1
ATOM 2272 C CA . TYR A 1 278 ? -3.470 18.335 2.705 1.00 25.81 278 TYR A CA 1
ATOM 2273 C C . TYR A 1 278 ? -3.978 19.140 3.903 1.00 25.81 278 TYR A C 1
ATOM 2275 O O . TYR A 1 278 ? -3.817 20.357 3.968 1.00 25.81 278 TYR A O 1
ATOM 2283 N N . ILE A 1 279 ? -4.682 18.475 4.816 1.00 25.73 279 ILE A N 1
ATOM 2284 C CA . ILE A 1 279 ? -4.794 18.947 6.184 1.00 25.73 279 ILE A CA 1
ATOM 2285 C C . ILE A 1 279 ? -3.415 18.647 6.759 1.00 25.73 279 ILE A C 1
ATOM 2287 O O . ILE A 1 279 ? -3.141 17.530 7.199 1.00 25.73 279 ILE A O 1
ATOM 2291 N N . LEU A 1 280 ? -2.535 19.636 6.593 1.00 30.70 280 LEU A N 1
ATOM 2292 C CA . LEU A 1 280 ? -1.240 19.733 7.256 1.00 30.70 280 LEU A CA 1
ATOM 2293 C C . LEU A 1 280 ? -1.391 19.526 8.773 1.00 30.70 280 LEU A C 1
ATOM 2295 O O . LEU A 1 280 ? -2.432 19.917 9.359 1.00 30.70 280 LEU A O 1
#

InterPro domains:
  IPR050135 Deoxyguanosinetriphosphate triphosphohydrolase-like [PTHR11373] (10-205)

Secondary structure (DSSP, 8-state):
-HHHHHTTS---S--GGGGGGGHHHH--TTT--SHHHHHHHHHHHHHHTPPP---HHHHHHH-EEEEEE--SS-SSS--EEEEEE--GGGHHHHHHHHHHHHHHIIIIIT-HHHHHHHHHHHHHHHHHHHHH-HHHHHHHHHTT--HHHHHHHHT-STHHHHHHHHT-GGGGG---TTTHHHHHHHHHHHHHHHTT-PPPP---EEEE---PPPPS-S-------TTS-SSSTTSS----EEEE---SS-PPP-----SPPPTTSPP-S--TT-------

Organism: NCBI:txid6186